Protein AF-A0A9D8FSJ6-F1 (afdb_monomer_lite)

Secondary structure (DSSP, 8-state):
--SHHHHHHHHHHHTS--PPP----HHHHHHHHHHHHHHHHHHHHHT--HHHHHHHHHHHHHHHHHHHHHHHHHHHHHHHHHHHHHHHHHHHHTTPPPPHHHHHHHHHHHHHHHHHHHHHHHHHHHHHHHHHHHS-HHHHHHHHH----SSPPPS---TT--TT-HHHHHHHHHHHTS-HHHHHHHHHHHHHHHHHHHHTTSPTT----HHHHHHHHHHHHHHHHHS-HHHHHHHHHHHHHHHHGGG----PPPPHHHHHHHHHSSHHHHHHHHHHHHH-

Foldseek 3Di:
DPVVVVVVVVVVVVVPPDDPPPPDPVVVVVVLVLLLLLLVVLCVQLVDDLVLLVLLLVLLVVLVVLVVVLVVVCVVLVVVLCVLVVVVVVCVVVVHDDDPVSVVVNVVSVVVNVVSVVVSVVSLLVSLVVSVVVGDPVSLVCLLVRDRDNDDDPPPDDPLADPPCPVVLVVLVVLLPDDPVRCVVCLLVSLVVLVVVLVVLADPPDDDPSVVSSVVLSVLSVVLNPDDPVRNVVCVRVSSCSNCVVRDDPDDRDPSSVSCSVRSNHPSSSVSSVVVSVVD

Radius of gyration: 29.91 Å; chains: 1; bounding box: 59×88×72 Å

Sequence (280 aa):
MRHLQFFLILIGFLLLQNPPAKSFPASDKVENIKKEIKLLNLINGLELSQEQMEYIIQQAEQAKRLRLDFDKQKQERSAENYKTYAHLREELMQGREVSDQLKRHVHQRNKLVHDLKDLYEDRINSLAVKIKNNLQGYQLYLLDQFKPCIIPPDNTVRIGQIKDSKGIEKQLDRIRSAPDHVFVKRKDNVSEKILEAIKKHLPKGYIIEEEQEKKRILTIYENARQLSDIDYSLKKADIVKELISKYTLPKLPIDITIKIERHFLTPEIIQLLKEKLETN

pLDDT: mean 80.81, std 16.99, range [31.81, 98.25]

Structure (mmCIF, N/CA/C/O backbone):
data_AF-A0A9D8FSJ6-F1
#
_entry.id   AF-A0A9D8FSJ6-F1
#
loop_
_atom_site.group_PDB
_atom_site.id
_atom_site.type_symbol
_atom_site.label_atom_id
_atom_site.label_alt_id
_atom_site.label_comp_id
_atom_site.label_asym_id
_atom_site.label_entity_id
_atom_site.label_seq_id
_atom_site.pdbx_PDB_ins_code
_atom_site.Cartn_x
_atom_site.Cartn_y
_atom_site.Cartn_z
_atom_site.occupancy
_atom_site.B_iso_or_equiv
_atom_site.auth_seq_id
_atom_site.auth_comp_id
_atom_site.auth_asym_id
_atom_site.auth_atom_id
_atom_site.pdbx_PDB_model_num
ATOM 1 N N . MET A 1 1 ? 14.119 57.786 37.498 1.00 52.72 1 MET A N 1
ATOM 2 C CA . MET A 1 1 ? 14.672 56.410 37.439 1.00 52.72 1 MET A CA 1
ATOM 3 C C . MET A 1 1 ? 13.733 55.363 38.069 1.00 52.72 1 MET A C 1
ATOM 5 O O . MET A 1 1 ? 14.167 54.566 38.883 1.00 52.72 1 MET A O 1
ATOM 9 N N . ARG A 1 2 ? 12.437 55.336 37.712 1.00 51.06 2 ARG A N 1
ATOM 10 C CA . ARG A 1 2 ? 11.486 54.285 38.157 1.00 51.06 2 ARG A CA 1
ATOM 11 C C . ARG A 1 2 ? 10.639 53.685 37.023 1.00 51.06 2 ARG A C 1
ATOM 13 O O . ARG A 1 2 ? 10.042 52.637 37.208 1.00 51.06 2 ARG A O 1
ATOM 20 N N . HIS A 1 3 ? 10.665 54.283 35.829 1.00 46.72 3 HIS A N 1
ATOM 21 C CA . HIS A 1 3 ? 9.943 53.780 34.652 1.00 46.72 3 HIS A CA 1
ATOM 22 C C . HIS A 1 3 ? 10.790 52.884 33.731 1.00 46.72 3 HIS A C 1
ATOM 24 O O . HIS A 1 3 ? 10.232 52.131 32.943 1.00 46.72 3 HIS A O 1
ATOM 30 N N . LEU A 1 4 ? 12.123 52.891 33.869 1.00 40.56 4 LEU A N 1
ATOM 31 C CA . LEU A 1 4 ? 13.012 52.066 33.036 1.00 40.56 4 LEU A CA 1
ATOM 32 C C . LEU A 1 4 ? 13.106 50.602 33.517 1.00 40.56 4 LEU A C 1
ATOM 34 O O . LEU A 1 4 ? 13.360 49.708 32.720 1.00 40.56 4 LEU A O 1
ATOM 38 N N . GLN A 1 5 ? 12.845 50.339 34.804 1.00 46.59 5 GLN A N 1
ATOM 39 C CA . GLN A 1 5 ? 12.847 48.978 35.364 1.00 46.59 5 GLN A CA 1
ATOM 40 C C . GLN A 1 5 ? 11.555 48.196 35.076 1.00 46.59 5 GLN A C 1
ATOM 42 O O . GLN A 1 5 ? 11.601 46.974 35.000 1.00 46.59 5 GLN A O 1
ATOM 47 N N . PHE A 1 6 ? 10.423 48.870 34.843 1.00 43.94 6 PHE A N 1
ATOM 48 C CA . PHE A 1 6 ? 9.168 48.190 34.494 1.00 43.94 6 PHE A CA 1
ATOM 49 C C . PHE A 1 6 ? 9.121 47.725 33.030 1.00 43.94 6 PHE A C 1
ATOM 51 O O . PHE A 1 6 ? 8.477 46.723 32.729 1.00 43.94 6 PHE A O 1
ATOM 58 N N . PHE A 1 7 ? 9.847 48.389 32.125 1.00 43.03 7 PHE A N 1
ATOM 59 C CA . PHE A 1 7 ? 9.865 48.021 30.704 1.00 43.03 7 PHE A CA 1
ATOM 60 C C . PHE A 1 7 ? 10.735 46.784 30.412 1.00 43.03 7 PHE A C 1
ATOM 62 O O . PHE A 1 7 ? 10.422 45.998 29.521 1.00 43.03 7 PHE A O 1
ATOM 69 N N . LEU A 1 8 ? 11.786 46.552 31.207 1.00 41.97 8 LEU A N 1
ATOM 70 C CA . LEU A 1 8 ? 12.667 45.384 31.062 1.00 41.97 8 LEU A CA 1
ATOM 71 C C . LEU A 1 8 ? 12.053 44.080 31.598 1.00 41.97 8 LEU A C 1
ATOM 73 O O . LEU A 1 8 ? 12.404 43.004 31.122 1.00 41.97 8 LEU A O 1
ATOM 77 N N . ILE A 1 9 ? 11.096 44.157 32.528 1.00 48.38 9 ILE A N 1
ATOM 78 C CA . ILE A 1 9 ? 10.400 42.970 33.056 1.00 48.38 9 ILE A CA 1
ATOM 79 C C . ILE A 1 9 ? 9.280 42.512 32.101 1.00 48.38 9 ILE A C 1
ATOM 81 O O . ILE A 1 9 ? 9.007 41.316 32.005 1.00 48.38 9 ILE A O 1
ATOM 85 N N . LEU A 1 10 ? 8.691 43.421 31.313 1.00 39.47 10 LEU A N 1
ATOM 86 C CA . LEU A 1 10 ? 7.635 43.068 30.354 1.00 39.47 10 LEU A CA 1
ATOM 87 C C . LEU A 1 10 ? 8.174 42.363 29.090 1.00 39.47 10 LEU A C 1
ATOM 89 O O . LEU A 1 10 ? 7.500 41.500 28.534 1.00 39.47 10 LEU A O 1
ATOM 93 N N . ILE A 1 11 ? 9.406 42.671 28.666 1.00 46.25 11 ILE A N 1
ATOM 94 C CA . ILE A 1 11 ? 10.056 42.013 27.513 1.00 46.25 11 ILE A CA 1
ATOM 95 C C . ILE A 1 11 ? 10.583 40.617 27.892 1.00 46.25 11 ILE A C 1
ATOM 97 O O . ILE A 1 11 ? 10.576 39.707 27.064 1.00 46.25 11 ILE A O 1
ATOM 101 N N . GLY A 1 12 ? 10.954 40.404 29.160 1.00 39.34 12 GLY A N 1
ATOM 102 C CA . GLY A 1 12 ? 11.364 39.089 29.666 1.00 39.34 12 GLY A CA 1
ATOM 103 C C . GLY A 1 12 ? 10.228 38.060 29.727 1.00 39.34 12 GLY A C 1
ATOM 104 O O . GLY A 1 12 ? 10.476 36.870 29.555 1.00 39.34 12 GLY A O 1
ATOM 105 N N . PHE A 1 13 ? 8.976 38.496 29.911 1.00 42.56 13 PHE A N 1
ATOM 106 C CA . PHE A 1 13 ? 7.827 37.586 30.012 1.00 42.56 13 PHE A CA 1
ATOM 107 C C . PHE A 1 13 ? 7.225 37.203 28.646 1.00 42.56 13 PHE A C 1
ATOM 109 O O . PHE A 1 13 ? 6.639 36.132 28.504 1.00 42.56 13 PHE A O 1
ATOM 116 N N . LEU A 1 14 ? 7.431 38.029 27.614 1.00 41.53 14 LEU A N 1
ATOM 117 C CA . LEU A 1 14 ? 6.973 37.763 26.241 1.00 41.53 14 LEU A CA 1
ATOM 118 C C . LEU A 1 14 ? 7.875 36.789 25.460 1.00 41.53 14 LEU A C 1
ATOM 120 O O . LEU A 1 14 ? 7.447 36.249 24.444 1.00 41.53 14 LEU A O 1
ATOM 124 N N . LEU A 1 15 ? 9.090 36.505 25.943 1.00 41.25 15 LEU A N 1
ATOM 125 C CA . LEU A 1 15 ? 10.010 35.538 25.322 1.00 41.25 15 LEU A CA 1
ATOM 126 C C . LEU A 1 15 ? 9.907 34.113 25.899 1.00 41.25 15 LEU A C 1
ATOM 128 O O . LEU A 1 15 ? 10.535 33.200 25.372 1.00 41.25 15 LEU A O 1
ATOM 132 N N . LEU A 1 16 ? 9.088 33.897 26.935 1.00 43.06 16 LEU A N 1
ATOM 133 C CA . LEU A 1 16 ? 8.895 32.590 27.586 1.00 43.06 16 LEU A CA 1
ATOM 134 C C . LEU A 1 16 ? 7.592 31.873 27.185 1.00 43.06 16 LEU A C 1
ATOM 136 O O . LEU A 1 16 ? 7.336 30.772 27.666 1.00 43.06 16 LEU A O 1
ATOM 140 N N . GLN A 1 17 ? 6.782 32.454 26.291 1.00 43.38 17 GLN A N 1
ATOM 141 C CA . GLN A 1 17 ? 5.522 31.850 25.826 1.00 43.38 17 GLN A CA 1
ATOM 142 C C . GLN A 1 17 ? 5.536 31.327 24.387 1.00 43.38 17 GLN A C 1
ATOM 144 O O . GLN A 1 17 ? 4.502 30.864 23.912 1.00 43.38 17 GLN A O 1
ATOM 149 N N . ASN A 1 18 ? 6.680 31.319 23.701 1.00 42.59 18 ASN A N 1
ATOM 150 C CA . ASN A 1 18 ? 6.792 30.547 22.467 1.00 42.59 18 ASN A CA 1
ATOM 151 C C . ASN A 1 18 ? 7.192 29.109 22.823 1.00 42.59 18 ASN A C 1
ATOM 153 O O . ASN A 1 18 ? 8.367 28.878 23.123 1.00 42.59 18 ASN A O 1
ATOM 157 N N . PRO A 1 19 ? 6.265 28.126 22.806 1.00 47.75 19 PRO A N 1
ATOM 158 C CA . PRO A 1 19 ? 6.686 26.734 22.785 1.00 47.75 19 PRO A CA 1
ATOM 159 C C . PRO A 1 19 ? 7.649 26.569 21.604 1.00 47.75 19 PRO A C 1
ATOM 161 O O . PRO A 1 19 ? 7.406 27.169 20.550 1.00 47.75 19 PRO A O 1
ATOM 164 N N . PRO A 1 20 ? 8.743 25.800 21.744 1.00 43.41 20 PRO A N 1
ATOM 165 C CA . PRO A 1 20 ? 9.611 25.535 20.612 1.00 43.41 20 PRO A CA 1
ATOM 166 C C . PRO A 1 20 ? 8.727 24.993 19.494 1.00 43.41 20 PRO A C 1
ATOM 168 O O . PRO A 1 20 ? 8.061 23.966 19.661 1.00 43.41 20 PRO A O 1
ATOM 171 N N . ALA A 1 21 ? 8.668 25.722 18.377 1.00 45.06 21 ALA A N 1
ATOM 172 C CA . ALA A 1 21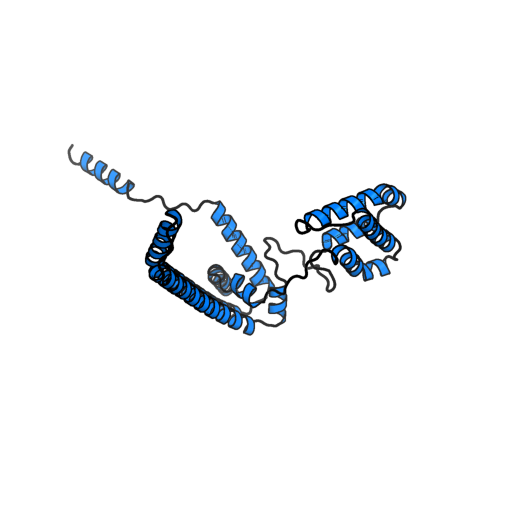 ? 8.081 25.207 17.157 1.00 45.06 21 ALA A CA 1
ATOM 173 C C . ALA A 1 21 ? 8.714 23.832 16.955 1.00 45.06 21 ALA A C 1
ATOM 175 O O . ALA A 1 21 ? 9.941 23.739 16.896 1.00 45.06 21 ALA A O 1
ATOM 176 N N . LYS A 1 22 ? 7.898 22.769 16.964 1.00 43.16 22 LYS A N 1
ATOM 177 C CA . LYS A 1 22 ? 8.358 21.401 16.720 1.00 43.16 22 LYS A CA 1
ATOM 178 C C . LYS A 1 22 ? 9.108 21.418 15.393 1.00 43.16 22 LYS A C 1
ATOM 180 O O . LYS A 1 22 ? 8.493 21.404 14.328 1.00 43.16 22 LYS A O 1
ATOM 185 N N . SER A 1 23 ? 10.430 21.513 15.450 1.00 45.25 23 SER A N 1
ATOM 186 C CA . SER A 1 23 ? 11.273 21.387 14.282 1.00 45.25 23 SER A CA 1
ATOM 187 C C . SER A 1 23 ? 11.214 19.917 13.903 1.00 45.25 23 SER A C 1
ATOM 189 O O . SER A 1 23 ? 11.798 19.056 14.555 1.00 45.25 23 SER A O 1
ATOM 191 N N . PHE A 1 24 ? 10.419 19.610 12.880 1.00 49.81 24 PHE A N 1
ATOM 192 C CA . PHE A 1 24 ? 10.456 18.296 12.255 1.00 49.81 24 PHE A CA 1
ATOM 193 C C . PHE A 1 24 ? 11.903 18.041 11.801 1.00 49.81 24 PHE A C 1
ATOM 195 O O . PHE A 1 24 ? 12.453 18.883 11.076 1.00 49.81 24 PHE A O 1
ATOM 202 N N . PRO A 1 25 ? 12.552 16.951 12.249 1.00 56.25 25 PRO A N 1
ATOM 203 C CA . PRO A 1 25 ? 13.939 16.683 11.906 1.00 56.25 25 PRO A CA 1
ATOM 204 C C . PRO A 1 25 ? 14.078 16.565 10.383 1.00 56.25 25 PRO A C 1
ATOM 206 O O . PRO A 1 25 ? 13.190 16.066 9.694 1.00 56.25 25 PRO A O 1
ATOM 209 N N . ALA A 1 26 ? 15.195 17.047 9.831 1.00 61.06 26 ALA A N 1
ATOM 210 C CA . ALA A 1 26 ? 15.430 17.099 8.383 1.00 61.06 26 ALA A CA 1
ATOM 211 C C . ALA A 1 26 ? 15.261 15.736 7.668 1.00 61.06 26 ALA A C 1
ATOM 213 O O . ALA A 1 26 ? 14.966 15.709 6.473 1.00 61.06 26 ALA A O 1
ATOM 214 N N . SER A 1 27 ? 15.380 14.618 8.396 1.00 67.06 27 SER A N 1
ATOM 215 C CA . SER A 1 27 ? 15.089 13.257 7.924 1.00 67.06 27 SER A CA 1
ATOM 216 C C . SER A 1 27 ? 13.663 13.086 7.397 1.00 67.06 27 SER A C 1
ATOM 218 O O . SER A 1 27 ? 13.462 12.431 6.375 1.00 67.06 27 SER A O 1
ATOM 220 N N . ASP A 1 28 ? 12.684 13.710 8.051 1.00 75.69 28 ASP A N 1
ATOM 221 C CA . ASP A 1 28 ? 11.265 13.517 7.745 1.00 75.69 28 ASP A CA 1
ATOM 222 C C . ASP A 1 28 ? 10.888 14.256 6.457 1.00 75.69 28 ASP A C 1
ATOM 224 O O . ASP A 1 28 ? 10.110 13.760 5.643 1.00 75.69 28 ASP A O 1
ATOM 228 N N . LYS A 1 29 ? 11.526 15.409 6.216 1.00 80.50 29 LYS A N 1
ATOM 229 C CA . LYS A 1 29 ? 11.374 16.177 4.972 1.00 80.50 29 LYS A CA 1
ATOM 230 C C . LYS A 1 29 ? 11.896 15.402 3.764 1.00 80.50 29 LYS A C 1
ATOM 232 O O . LYS A 1 29 ? 11.232 15.358 2.734 1.00 80.50 29 LYS A O 1
ATOM 237 N N . VAL A 1 30 ? 13.060 14.761 3.894 1.00 83.69 30 VAL A N 1
ATOM 238 C CA . VAL A 1 30 ? 13.645 13.956 2.810 1.00 83.69 30 VAL A CA 1
ATOM 239 C C . VAL A 1 30 ? 12.760 12.756 2.478 1.00 83.69 30 VAL A C 1
ATOM 241 O O . VAL A 1 30 ? 12.570 12.446 1.303 1.00 83.69 30 VAL A O 1
ATOM 244 N N . GLU A 1 31 ? 12.202 12.078 3.483 1.00 84.62 31 GLU A N 1
ATOM 245 C CA . GLU A 1 31 ? 11.322 10.933 3.235 1.00 84.62 31 GLU A CA 1
ATOM 246 C C . GLU A 1 31 ? 9.994 11.351 2.588 1.00 84.62 31 GLU A C 1
ATOM 248 O O . GLU A 1 31 ? 9.507 10.656 1.695 1.00 84.62 31 GLU A O 1
ATOM 253 N N . ASN A 1 32 ? 9.445 12.511 2.959 1.00 86.75 32 ASN A N 1
ATOM 254 C CA . ASN A 1 32 ? 8.251 13.062 2.315 1.00 86.75 32 ASN A CA 1
ATOM 255 C C . ASN A 1 32 ? 8.503 13.401 0.841 1.00 86.75 32 ASN A C 1
ATOM 257 O O . ASN A 1 32 ? 7.772 12.914 -0.017 1.00 86.75 32 ASN A O 1
ATOM 261 N N . ILE A 1 33 ? 9.605 14.090 0.529 1.00 88.38 33 ILE A N 1
ATOM 262 C CA . ILE A 1 33 ? 9.996 14.380 -0.861 1.00 88.38 33 ILE A CA 1
ATOM 263 C C . ILE A 1 33 ? 10.173 13.079 -1.659 1.00 88.38 33 ILE A C 1
ATOM 265 O O . ILE A 1 33 ? 9.711 12.959 -2.790 1.00 88.38 33 ILE A O 1
ATOM 269 N N . LYS A 1 34 ? 10.795 12.046 -1.076 1.00 86.19 34 LYS A N 1
ATOM 270 C CA . LYS A 1 34 ? 10.923 10.737 -1.742 1.00 86.19 34 LYS A CA 1
ATOM 271 C C . LYS A 1 34 ? 9.572 10.087 -2.030 1.00 86.19 34 LYS A C 1
ATOM 273 O O . LYS A 1 34 ? 9.451 9.392 -3.040 1.00 86.19 34 LYS A O 1
ATOM 278 N N . LYS A 1 35 ? 8.582 10.238 -1.146 1.00 86.69 35 LYS A N 1
ATOM 279 C CA . LYS A 1 35 ? 7.216 9.746 -1.382 1.00 86.69 35 LYS A CA 1
ATOM 280 C C . LYS A 1 35 ? 6.547 10.525 -2.509 1.00 86.69 35 LYS A C 1
ATOM 282 O O . LYS A 1 35 ? 6.007 9.892 -3.411 1.00 86.69 35 LYS A O 1
ATOM 287 N N . GLU A 1 36 ? 6.655 11.850 -2.498 1.00 91.00 36 GLU A N 1
ATOM 288 C CA . GLU A 1 36 ? 6.122 12.720 -3.551 1.00 91.00 36 GLU A CA 1
ATOM 289 C C . GLU A 1 36 ? 6.718 12.376 -4.915 1.00 91.00 36 GLU A C 1
ATOM 291 O O . GLU A 1 36 ? 5.971 12.134 -5.854 1.00 91.00 36 GLU A O 1
ATOM 296 N N . ILE A 1 37 ? 8.043 12.214 -5.015 1.00 87.69 37 ILE A N 1
ATOM 297 C CA . ILE A 1 37 ? 8.714 11.802 -6.259 1.00 87.69 37 ILE A CA 1
ATOM 298 C C . ILE A 1 37 ? 8.166 10.462 -6.767 1.00 87.69 37 ILE A C 1
ATOM 300 O O . ILE A 1 37 ? 7.886 10.315 -7.955 1.00 87.69 37 ILE A O 1
ATOM 304 N N . LYS A 1 38 ? 7.975 9.472 -5.883 1.00 87.00 38 LYS A N 1
ATOM 305 C CA . LYS A 1 38 ? 7.400 8.172 -6.275 1.00 87.00 38 LYS A CA 1
ATOM 306 C C . LYS A 1 38 ? 5.973 8.330 -6.809 1.00 87.00 38 LYS A C 1
ATOM 308 O O . LYS A 1 38 ? 5.634 7.677 -7.791 1.00 87.00 38 LYS A O 1
ATOM 313 N N . LEU A 1 39 ? 5.150 9.169 -6.179 1.00 90.81 39 LEU A N 1
ATOM 314 C CA . LEU A 1 39 ? 3.786 9.447 -6.637 1.00 90.81 39 LEU A CA 1
ATOM 315 C C . LEU A 1 39 ? 3.783 10.218 -7.960 1.00 90.81 39 LEU A C 1
ATOM 317 O O . LEU A 1 39 ? 3.045 9.848 -8.864 1.00 90.81 39 LEU A O 1
ATOM 321 N N . LEU A 1 40 ? 4.652 11.214 -8.127 1.00 89.88 40 LEU A N 1
ATOM 322 C CA . LEU A 1 40 ? 4.813 11.948 -9.383 1.00 89.88 40 LEU A CA 1
ATOM 323 C C . LEU A 1 40 ? 5.238 11.023 -10.525 1.00 89.88 40 LEU A C 1
ATOM 325 O O . LEU A 1 40 ? 4.671 11.101 -11.611 1.00 89.88 40 LEU A O 1
ATOM 329 N N . ASN A 1 41 ? 6.162 10.091 -10.276 1.00 86.88 41 ASN A N 1
ATOM 330 C CA . ASN A 1 41 ? 6.548 9.076 -11.259 1.00 86.88 41 ASN A CA 1
ATOM 331 C C . ASN A 1 41 ? 5.354 8.201 -11.679 1.00 86.88 41 ASN A C 1
ATOM 333 O O . ASN A 1 41 ? 5.222 7.876 -12.857 1.00 86.88 41 ASN A O 1
ATOM 337 N N . LEU A 1 42 ? 4.466 7.850 -10.741 1.00 89.38 42 LEU A N 1
ATOM 338 C CA . LEU A 1 42 ? 3.230 7.128 -11.053 1.00 89.38 42 LEU A CA 1
ATOM 339 C C . LEU A 1 42 ? 2.270 7.982 -11.889 1.00 89.38 42 LEU A C 1
ATOM 341 O O . LEU A 1 42 ? 1.809 7.531 -12.933 1.00 89.38 42 LEU A O 1
ATOM 345 N N . ILE A 1 43 ? 1.979 9.205 -11.440 1.00 89.94 43 ILE A N 1
ATOM 346 C CA . ILE A 1 43 ? 1.047 10.127 -12.103 1.00 89.94 43 ILE A CA 1
ATOM 347 C C . ILE A 1 43 ? 1.505 10.411 -13.538 1.00 89.94 43 ILE A C 1
ATOM 349 O O . ILE A 1 43 ? 0.708 10.330 -14.469 1.00 89.94 43 ILE A O 1
ATOM 353 N N . ASN A 1 44 ? 2.794 10.703 -13.723 1.00 85.38 44 ASN A N 1
ATOM 354 C CA . ASN A 1 44 ? 3.378 10.982 -15.033 1.00 85.38 44 ASN A CA 1
ATOM 355 C C . ASN A 1 44 ? 3.347 9.751 -15.942 1.00 85.38 44 ASN A C 1
ATOM 357 O O . ASN A 1 44 ? 3.056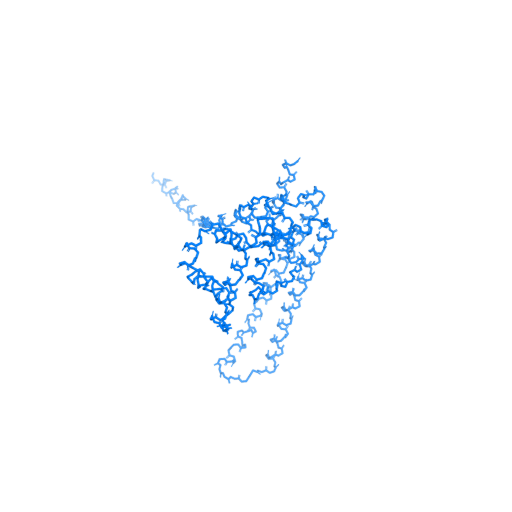 9.883 -17.123 1.00 85.38 44 ASN A O 1
ATOM 361 N N . GLY A 1 45 ? 3.615 8.561 -15.398 1.00 82.69 45 GLY A N 1
ATOM 362 C CA . GLY A 1 45 ? 3.612 7.323 -16.175 1.00 82.69 45 GLY A CA 1
ATOM 363 C C . GLY A 1 45 ? 2.222 6.835 -16.589 1.00 82.69 45 GLY A C 1
ATOM 364 O O . GLY A 1 45 ? 2.133 6.002 -17.482 1.00 82.69 45 GLY A O 1
ATOM 365 N N . LEU A 1 46 ? 1.150 7.309 -15.948 1.00 86.00 46 LEU A N 1
ATOM 366 C CA . LEU A 1 46 ? -0.223 6.893 -16.257 1.00 86.00 46 LEU A CA 1
ATOM 367 C C . LEU A 1 46 ? -0.952 7.802 -17.239 1.00 86.00 46 LEU A C 1
ATOM 369 O O . LEU A 1 46 ? -2.034 7.424 -17.690 1.00 86.00 46 LEU A O 1
ATOM 373 N N . GLU A 1 47 ? -0.381 8.969 -17.545 1.00 84.69 47 GLU A N 1
ATOM 374 C CA . GLU A 1 47 ? -0.952 9.923 -18.502 1.00 84.69 47 GLU A CA 1
ATOM 375 C C . GLU A 1 47 ? -2.437 10.199 -18.200 1.00 84.69 47 GLU A C 1
ATOM 377 O O . GLU A 1 47 ? -3.313 10.047 -19.048 1.00 84.69 47 GLU A O 1
ATOM 382 N N . LEU A 1 48 ? -2.736 10.523 -16.937 1.00 89.44 48 LEU A N 1
ATOM 383 C CA . LEU A 1 48 ? -4.103 10.784 -16.487 1.00 89.44 48 LEU A CA 1
ATOM 384 C C . LEU A 1 48 ? -4.672 12.022 -17.194 1.00 89.44 48 LEU A C 1
ATOM 386 O O . LEU A 1 48 ? -4.025 13.070 -17.234 1.00 89.44 48 LEU A O 1
ATOM 390 N N . SER A 1 49 ? -5.903 11.919 -17.695 1.00 90.12 49 SER A N 1
ATOM 391 C CA . SER A 1 49 ? -6.644 13.082 -18.201 1.00 90.12 49 SER A CA 1
ATOM 392 C C . SER A 1 49 ? -7.040 14.035 -17.067 1.00 90.12 49 SER A C 1
ATOM 394 O O . SER A 1 49 ? -7.081 13.642 -15.898 1.00 90.12 49 SER A O 1
ATOM 396 N N . GLN A 1 50 ? -7.377 15.283 -17.406 1.00 94.25 50 GLN A N 1
ATOM 397 C CA . GLN A 1 50 ? -7.876 16.264 -16.437 1.00 94.25 50 GLN A CA 1
ATOM 398 C C . GLN A 1 50 ? -9.080 15.735 -15.645 1.00 94.25 50 GLN A C 1
ATOM 400 O O . GLN A 1 50 ? -9.061 15.761 -14.417 1.00 94.25 50 GLN A O 1
ATOM 405 N N . GLU A 1 51 ? -10.073 15.170 -16.335 1.00 94.31 51 GLU A N 1
ATOM 406 C CA . GLU A 1 51 ? -11.267 14.597 -15.706 1.00 94.31 51 GLU A CA 1
ATOM 407 C C . GLU A 1 51 ? -10.907 13.468 -14.725 1.00 94.31 51 GLU A C 1
ATOM 409 O O . GLU A 1 51 ? -11.423 13.416 -13.607 1.00 94.31 51 GLU A O 1
ATOM 414 N N . GLN A 1 52 ? -9.966 12.591 -15.097 1.00 93.44 52 GLN A N 1
ATOM 415 C CA . GLN A 1 52 ? -9.489 11.526 -14.210 1.00 93.44 52 GLN A CA 1
ATOM 416 C C . GLN A 1 52 ? -8.767 12.085 -12.978 1.00 93.44 52 GLN A C 1
ATOM 418 O O . GLN A 1 52 ? -8.973 11.592 -11.868 1.00 93.44 52 GLN A O 1
ATOM 423 N N . MET A 1 53 ? -7.931 13.115 -13.142 1.00 97.12 53 MET A N 1
ATOM 424 C CA . MET A 1 53 ? -7.234 13.752 -12.021 1.00 97.12 53 MET A CA 1
ATOM 425 C C . MET A 1 53 ? -8.221 14.403 -11.046 1.00 97.12 53 MET A C 1
ATOM 427 O O . MET A 1 53 ? -8.131 14.168 -9.840 1.00 97.12 53 MET A O 1
ATOM 431 N N . GLU A 1 54 ? -9.199 15.154 -11.554 1.00 97.94 54 GLU A N 1
ATOM 432 C CA . GLU A 1 54 ? -10.267 15.757 -10.750 1.00 97.94 54 GLU A CA 1
ATOM 433 C C . GLU A 1 54 ? -11.090 14.691 -10.013 1.00 97.94 54 GLU A C 1
ATOM 435 O O . GLU A 1 54 ? -11.344 14.811 -8.809 1.00 97.94 54 GLU A O 1
ATOM 440 N N . TYR A 1 55 ? -11.444 13.600 -10.698 1.00 98.12 55 TYR A N 1
ATOM 441 C CA . TYR A 1 55 ? -12.170 12.486 -10.098 1.00 98.12 55 TYR A CA 1
ATOM 442 C C . TYR A 1 55 ? -11.379 11.813 -8.968 1.00 98.12 55 TYR A C 1
ATOM 444 O O . TYR A 1 55 ? -11.923 11.567 -7.885 1.00 98.12 55 TYR A O 1
ATOM 452 N N . ILE A 1 56 ? -10.083 11.554 -9.180 1.00 97.94 56 ILE A N 1
ATOM 453 C CA . ILE A 1 56 ? -9.196 10.974 -8.162 1.00 97.94 56 ILE A CA 1
ATOM 454 C C . ILE A 1 56 ? -9.072 11.912 -6.958 1.00 97.94 56 ILE A C 1
ATOM 456 O O . ILE A 1 56 ? -9.191 11.442 -5.826 1.00 97.94 56 ILE A O 1
ATOM 460 N N . ILE A 1 57 ? -8.917 13.226 -7.168 1.00 98.12 57 ILE A N 1
ATOM 461 C CA . ILE A 1 57 ? -8.898 14.221 -6.082 1.00 98.12 57 ILE A CA 1
ATOM 462 C C . ILE A 1 57 ? -10.173 14.116 -5.235 1.00 98.12 57 ILE A C 1
ATOM 464 O O . ILE A 1 57 ? -10.094 14.060 -4.005 1.00 98.12 57 ILE A O 1
ATOM 468 N N . GLN A 1 58 ? -11.348 14.041 -5.868 1.00 98.19 58 GLN A N 1
ATOM 469 C CA . GLN A 1 58 ? -12.620 13.920 -5.150 1.00 98.19 58 GLN A CA 1
ATOM 470 C C . GLN A 1 58 ? -12.699 12.643 -4.302 1.00 98.19 58 GLN A C 1
ATOM 472 O O . GLN A 1 58 ? -13.172 12.691 -3.162 1.00 98.19 58 GLN A O 1
ATOM 477 N N . GLN A 1 59 ? -12.242 11.500 -4.826 1.00 98.19 59 GLN A N 1
ATOM 478 C CA . GLN A 1 59 ? -12.234 10.247 -4.062 1.00 98.19 59 GLN A CA 1
ATOM 479 C C . GLN A 1 59 ? -11.184 10.272 -2.937 1.00 98.19 59 GLN A C 1
ATOM 481 O O . GLN A 1 59 ? -11.454 9.800 -1.832 1.00 98.19 59 GLN A O 1
ATOM 486 N N . ALA A 1 60 ? -10.014 10.868 -3.170 1.00 98.00 60 ALA A N 1
ATOM 487 C CA . ALA A 1 60 ? -8.961 11.013 -2.168 1.00 98.00 60 ALA A CA 1
ATOM 488 C C . ALA A 1 60 ? -9.393 11.919 -0.998 1.00 98.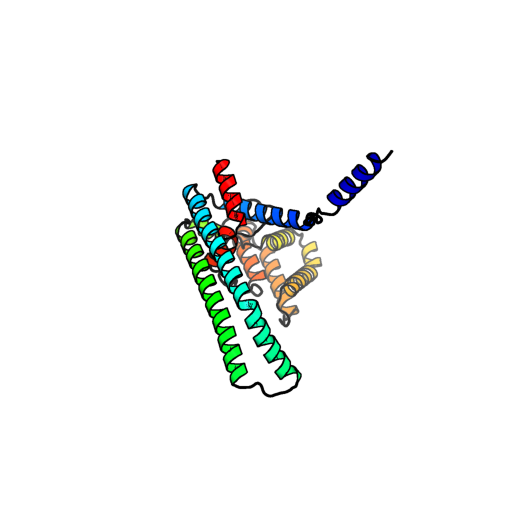00 60 ALA A C 1
ATOM 490 O O . ALA A 1 60 ? -9.143 11.588 0.164 1.00 98.00 60 ALA A O 1
ATOM 491 N N . GLU A 1 61 ? -10.113 13.013 -1.268 1.00 98.25 61 GLU A N 1
ATOM 492 C CA . GLU A 1 61 ? -10.709 13.870 -0.230 1.00 98.25 61 GLU A CA 1
ATOM 493 C C . GLU A 1 61 ? -11.780 13.123 0.583 1.00 98.25 61 GLU A C 1
ATOM 495 O O . GLU A 1 61 ? -11.838 13.250 1.810 1.00 98.25 61 GLU A O 1
ATOM 500 N N . GLN A 1 62 ? -12.600 12.282 -0.059 1.00 98.06 62 GLN A N 1
ATOM 501 C CA . GLN A 1 62 ? -13.531 11.402 0.659 1.00 98.06 62 GLN A CA 1
ATOM 502 C C . GLN A 1 62 ? -12.783 10.408 1.557 1.00 98.06 62 GLN A C 1
ATOM 504 O O . GLN A 1 62 ? -13.124 10.272 2.733 1.00 98.06 62 GLN A O 1
ATOM 509 N N . ALA A 1 63 ? -11.719 9.776 1.056 1.00 98.00 63 ALA A N 1
ATOM 510 C CA . ALA A 1 63 ? -10.889 8.868 1.845 1.00 98.00 63 ALA A CA 1
ATOM 511 C C . ALA A 1 63 ? -10.217 9.581 3.031 1.00 98.00 63 ALA A C 1
ATOM 513 O O . ALA A 1 63 ? -10.130 9.028 4.127 1.00 98.00 63 ALA A O 1
ATOM 514 N N . LYS A 1 64 ? -9.773 10.830 2.852 1.00 97.50 64 LYS A N 1
ATOM 515 C CA . LYS A 1 64 ? -9.243 11.670 3.934 1.00 97.50 64 LYS A CA 1
ATOM 516 C C . LYS A 1 64 ? -10.289 11.908 5.027 1.00 97.50 64 LYS A C 1
ATOM 518 O O . LYS A 1 64 ? -9.974 11.738 6.202 1.00 97.50 64 LYS A O 1
ATOM 523 N N . ARG A 1 65 ? -11.532 12.240 4.662 1.00 97.75 65 ARG A N 1
ATOM 524 C CA . ARG A 1 65 ? -12.636 12.409 5.628 1.00 97.75 65 ARG A CA 1
ATOM 525 C C . ARG A 1 65 ? -12.954 11.111 6.369 1.00 97.75 65 ARG A C 1
ATOM 527 O O . ARG A 1 65 ? -13.114 11.146 7.584 1.00 97.75 65 ARG A O 1
ATOM 534 N N . LEU A 1 66 ? -12.986 9.976 5.665 1.00 97.62 66 LEU A N 1
ATOM 535 C CA . LEU A 1 66 ? -13.206 8.660 6.276 1.00 97.62 66 LEU A CA 1
ATOM 536 C C . LEU A 1 66 ? -12.125 8.305 7.300 1.00 97.62 66 LEU A C 1
ATOM 538 O O . LEU A 1 66 ? -12.454 7.781 8.358 1.00 97.62 66 LEU A O 1
ATOM 542 N N . ARG A 1 67 ? -10.853 8.620 7.020 1.00 96.06 67 ARG A N 1
ATOM 543 C CA . ARG A 1 67 ? -9.756 8.424 7.983 1.00 96.06 67 ARG A CA 1
ATOM 544 C C . ARG A 1 67 ? -9.938 9.262 9.237 1.00 96.06 67 ARG A C 1
ATOM 546 O O . ARG A 1 67 ? -9.843 8.726 10.331 1.00 96.06 67 ARG A O 1
ATOM 553 N N . LEU A 1 68 ? -10.247 10.550 9.076 1.00 96.31 68 LEU A N 1
ATOM 554 C CA . LEU A 1 68 ? -10.474 11.449 10.209 1.00 96.31 68 LEU A CA 1
ATOM 555 C C . LEU A 1 68 ? -11.646 10.983 11.084 1.00 96.31 68 LEU A C 1
ATOM 557 O O . LEU A 1 68 ? -11.543 11.008 12.308 1.00 96.31 68 LEU A O 1
ATOM 561 N N . ASP A 1 69 ? -12.741 10.536 10.467 1.00 96.56 69 ASP A N 1
ATOM 562 C CA . ASP A 1 69 ? -13.896 9.997 11.189 1.00 96.56 69 ASP A CA 1
ATOM 563 C C . ASP A 1 69 ? -13.563 8.680 11.908 1.00 96.56 69 ASP A C 1
ATOM 565 O O . ASP A 1 69 ? -13.861 8.524 13.092 1.00 96.56 69 ASP A O 1
ATOM 569 N N . PHE A 1 70 ? -12.871 7.758 11.234 1.00 95.94 70 PHE A N 1
ATOM 570 C CA . PHE A 1 70 ? -12.412 6.505 11.834 1.00 95.94 70 PHE A CA 1
ATOM 571 C C . PHE A 1 70 ? -11.473 6.744 13.025 1.00 95.94 70 PHE A C 1
ATOM 573 O O . PHE A 1 70 ? -11.664 6.148 14.087 1.00 95.94 70 PHE A O 1
ATOM 580 N N . ASP A 1 71 ? -10.500 7.647 12.886 1.00 94.88 71 ASP A N 1
ATOM 581 C CA . ASP A 1 71 ? -9.566 8.001 13.957 1.00 94.88 71 ASP A CA 1
ATOM 582 C C . ASP A 1 71 ? -10.293 8.631 15.149 1.00 94.88 71 ASP A C 1
ATOM 584 O O . ASP A 1 71 ? -10.019 8.270 16.298 1.00 94.88 71 ASP A O 1
ATOM 588 N N . LYS A 1 72 ? -11.277 9.502 14.890 1.00 95.44 72 LYS A N 1
ATOM 589 C CA . LYS A 1 72 ? -12.134 10.085 15.928 1.00 95.44 72 LYS A CA 1
ATOM 590 C C . LYS A 1 72 ? -12.920 9.005 16.676 1.00 95.44 72 LYS A C 1
ATOM 592 O O . LYS A 1 72 ? -12.828 8.927 17.900 1.00 95.44 72 LYS A O 1
ATOM 597 N N . GLN A 1 73 ? -13.629 8.129 15.962 1.00 94.19 73 GLN A N 1
ATOM 598 C CA . GLN A 1 73 ? -14.405 7.042 16.574 1.00 94.19 73 GLN A CA 1
ATOM 599 C C . GLN A 1 73 ? -13.513 6.071 17.363 1.00 94.19 73 GLN A C 1
ATOM 601 O O . GLN A 1 73 ? -13.879 5.598 18.444 1.00 94.19 73 GLN A O 1
ATOM 606 N N . LYS A 1 74 ? -12.310 5.787 16.856 1.00 92.94 74 LYS A N 1
ATOM 607 C CA . LYS A 1 74 ? -11.306 4.976 17.550 1.00 92.94 74 LYS A CA 1
ATOM 608 C C . LYS A 1 74 ? -10.828 5.655 18.834 1.00 92.94 74 LYS A C 1
ATOM 610 O O . LYS A 1 74 ? -10.698 4.982 19.858 1.00 92.94 74 LYS A O 1
ATOM 615 N N . GLN A 1 75 ? -10.590 6.966 18.802 1.00 92.38 75 GLN A N 1
ATOM 616 C CA . GLN A 1 75 ? -10.178 7.743 19.969 1.00 92.38 75 GLN A CA 1
ATOM 617 C C . GLN A 1 75 ? -11.278 7.797 21.036 1.00 92.38 75 GLN A C 1
ATOM 619 O O . GLN A 1 75 ? -10.990 7.527 22.201 1.00 92.38 75 GLN A O 1
ATOM 624 N N . GLU A 1 76 ? -12.529 8.058 20.657 1.00 91.56 76 GLU A N 1
ATOM 625 C CA . GLU A 1 76 ? -13.684 8.071 21.571 1.00 91.56 76 GLU A CA 1
ATOM 626 C C . GLU A 1 76 ? -13.847 6.737 22.314 1.00 91.56 76 GLU A C 1
ATOM 628 O O . GLU A 1 76 ? -14.136 6.703 23.509 1.00 91.56 76 GLU A O 1
ATOM 633 N N . ARG A 1 77 ? -13.578 5.618 21.631 1.00 90.00 77 ARG A N 1
ATOM 634 C CA . ARG A 1 77 ? -13.684 4.265 22.201 1.00 90.00 77 ARG A CA 1
ATOM 635 C C . ARG A 1 77 ? -12.429 3.814 22.956 1.00 90.00 77 ARG A C 1
ATOM 637 O O . ARG A 1 77 ? -12.467 2.784 23.635 1.00 90.00 77 ARG A O 1
ATOM 644 N N . SER A 1 78 ? -11.322 4.552 22.848 1.00 90.00 78 SER A N 1
ATOM 645 C CA . SER A 1 78 ? -10.002 4.122 23.327 1.00 90.00 78 SER A CA 1
ATOM 646 C C . SER A 1 78 ? -9.934 3.963 24.846 1.00 90.00 78 SER A C 1
ATOM 648 O O . SER A 1 78 ? -9.404 2.962 25.327 1.00 90.00 78 SER A O 1
ATOM 650 N N . ALA A 1 79 ? -10.518 4.896 25.601 1.00 89.31 79 ALA A N 1
ATOM 651 C CA . ALA A 1 79 ? -10.458 4.901 27.060 1.00 89.31 79 ALA A CA 1
ATOM 652 C C . ALA A 1 79 ? -11.179 3.690 27.670 1.00 89.31 79 ALA A C 1
ATOM 654 O O . ALA A 1 79 ? -10.660 3.033 28.570 1.00 89.31 79 ALA A O 1
ATOM 655 N N . GLU A 1 80 ? -12.364 3.362 27.161 1.00 88.19 80 GLU A N 1
ATOM 656 C CA . GLU A 1 80 ? -13.151 2.225 27.640 1.00 88.19 80 GLU A CA 1
ATOM 657 C C . GLU A 1 80 ? -12.546 0.882 27.205 1.00 88.19 80 GLU A C 1
ATOM 659 O O . GLU A 1 80 ? -12.483 -0.060 27.999 1.00 88.19 80 GLU A O 1
ATOM 664 N N . ASN A 1 81 ? -12.011 0.812 25.980 1.00 90.81 81 ASN A N 1
ATOM 665 C CA . ASN A 1 81 ? -11.251 -0.352 25.523 1.00 90.81 81 ASN A CA 1
ATOM 666 C C . ASN A 1 81 ? -10.034 -0.588 26.422 1.00 90.81 81 ASN A C 1
ATOM 668 O O . ASN A 1 81 ? -9.832 -1.702 26.898 1.00 90.81 81 ASN A O 1
ATOM 672 N N . TYR A 1 82 ? -9.258 0.464 26.700 1.00 92.94 82 TYR A N 1
ATOM 673 C CA . TYR A 1 82 ? -8.096 0.383 27.577 1.00 92.94 82 TYR A CA 1
ATOM 674 C C . TYR A 1 82 ? -8.479 -0.129 28.965 1.00 92.94 82 TYR A C 1
ATOM 676 O O . TYR A 1 82 ? -7.862 -1.076 29.441 1.00 92.94 82 TYR A O 1
ATOM 684 N N . LYS A 1 83 ? -9.528 0.429 29.586 1.00 94.12 83 LYS A N 1
ATOM 685 C CA . LYS A 1 83 ? -10.018 -0.036 30.896 1.00 94.12 83 LYS A CA 1
ATOM 686 C C . LYS A 1 83 ? -10.369 -1.526 30.881 1.00 94.12 83 LYS A C 1
ATOM 688 O O . LYS A 1 83 ? -9.948 -2.258 31.769 1.00 94.12 83 LYS A O 1
ATOM 693 N N . THR A 1 84 ? -11.085 -1.978 29.852 1.00 93.50 84 THR A N 1
ATOM 694 C CA . THR A 1 84 ? -11.489 -3.384 29.699 1.00 93.50 84 THR A CA 1
ATOM 695 C C . THR A 1 84 ? -10.282 -4.319 29.586 1.00 93.50 84 THR A C 1
ATOM 697 O O . THR A 1 84 ? -10.201 -5.319 30.298 1.00 93.50 84 THR A O 1
ATOM 700 N N . TYR A 1 85 ? -9.313 -3.983 28.729 1.00 94.50 85 TYR A N 1
ATOM 701 C CA . TYR A 1 85 ? -8.103 -4.791 28.550 1.00 94.50 85 TYR A CA 1
ATOM 702 C C . TYR A 1 85 ? -7.156 -4.718 29.753 1.00 94.50 85 TYR A C 1
ATOM 704 O O . TYR A 1 85 ? -6.510 -5.713 30.075 1.00 94.50 85 TYR A O 1
ATOM 712 N N . ALA A 1 86 ? -7.087 -3.576 30.439 1.00 96.06 86 ALA A N 1
ATOM 713 C CA . ALA A 1 86 ? -6.312 -3.425 31.665 1.00 96.06 86 ALA A CA 1
ATOM 714 C C . ALA A 1 86 ? -6.866 -4.320 32.783 1.00 96.06 86 ALA A C 1
ATOM 716 O O . ALA A 1 86 ? -6.088 -5.014 33.434 1.00 96.06 86 ALA A O 1
ATOM 717 N N . HIS A 1 87 ? -8.193 -4.373 32.942 1.00 94.31 87 HIS A N 1
ATOM 718 C CA . HIS A 1 87 ? -8.840 -5.255 33.912 1.00 94.31 87 HIS A CA 1
ATOM 719 C C . HIS A 1 87 ? -8.606 -6.737 33.583 1.00 94.31 87 HIS A C 1
ATOM 721 O O . HIS A 1 87 ? -8.197 -7.503 34.453 1.00 94.31 87 HIS A O 1
ATOM 727 N N . LEU A 1 88 ? -8.758 -7.130 32.310 1.00 95.31 88 LEU A N 1
ATOM 728 C CA . LEU A 1 88 ? -8.441 -8.493 31.868 1.00 95.31 88 LEU A CA 1
ATOM 729 C C . LEU A 1 88 ? -6.980 -8.857 32.168 1.00 95.31 88 LEU A C 1
ATOM 731 O O . LEU A 1 88 ? -6.698 -9.940 32.675 1.00 95.31 88 LEU A O 1
ATOM 735 N N . ARG A 1 89 ? -6.044 -7.947 31.879 1.00 96.00 89 ARG A N 1
ATOM 736 C CA . ARG A 1 89 ? -4.622 -8.150 32.172 1.00 96.00 89 ARG A CA 1
ATOM 737 C C . ARG A 1 89 ? -4.382 -8.359 33.667 1.00 96.00 89 ARG A C 1
ATOM 739 O O . ARG A 1 89 ? -3.570 -9.205 34.021 1.00 96.00 89 ARG A O 1
ATOM 746 N N . GLU A 1 90 ? -5.048 -7.597 34.528 1.00 95.88 90 GLU A N 1
ATOM 747 C CA . GLU A 1 90 ? -4.909 -7.726 35.979 1.00 95.88 90 GLU A CA 1
ATOM 748 C C . GLU A 1 90 ? -5.398 -9.088 36.492 1.00 95.88 90 GLU A C 1
ATOM 750 O O . GLU A 1 90 ? -4.674 -9.737 37.246 1.00 95.88 90 GLU A O 1
ATOM 755 N N . GLU A 1 91 ? -6.572 -9.562 36.055 1.00 94.12 91 GLU A N 1
ATOM 756 C CA . GLU A 1 91 ? -7.064 -10.899 36.426 1.00 94.12 91 GLU A CA 1
ATOM 757 C C . GLU A 1 91 ? -6.089 -12.004 35.994 1.00 94.12 91 GLU A C 1
ATOM 759 O O . GLU A 1 91 ? -5.743 -12.867 36.805 1.00 94.12 91 GLU A O 1
ATOM 764 N N . LEU A 1 92 ? -5.571 -11.920 34.763 1.00 94.50 92 LEU A N 1
ATOM 765 C CA . LEU A 1 92 ? -4.597 -12.876 34.231 1.00 94.50 92 LEU A CA 1
ATOM 766 C C . LEU A 1 92 ? -3.261 -12.842 34.987 1.00 94.50 92 LEU A C 1
ATOM 768 O O . LEU A 1 92 ? -2.687 -13.893 35.262 1.00 94.50 92 LEU A O 1
ATOM 772 N N . MET A 1 93 ? -2.763 -11.658 35.355 1.00 94.38 93 MET A N 1
ATOM 773 C CA . MET A 1 93 ? -1.522 -11.528 36.131 1.00 94.38 93 MET A CA 1
ATOM 774 C C . MET A 1 93 ? -1.630 -12.128 37.534 1.00 94.38 93 MET A C 1
ATOM 776 O O . MET A 1 93 ? -0.630 -12.591 38.074 1.00 94.38 93 MET A O 1
ATOM 780 N N . GLN A 1 94 ? -2.825 -12.115 38.122 1.00 94.00 94 GLN A N 1
ATOM 781 C CA . GLN A 1 94 ? -3.083 -12.699 39.437 1.00 94.00 94 GLN A CA 1
ATOM 782 C C . GLN A 1 94 ? -3.382 -14.206 39.368 1.00 94.00 94 GLN A C 1
ATOM 784 O O . GLN A 1 94 ? -3.679 -14.811 40.395 1.00 94.00 94 GLN A O 1
ATOM 789 N N . GLY A 1 95 ? -3.325 -14.817 38.176 1.00 90.50 95 GLY A N 1
ATOM 790 C CA . GLY A 1 95 ? -3.638 -16.233 37.969 1.00 90.50 95 GLY A CA 1
ATOM 791 C C . GLY A 1 95 ? -5.100 -16.583 38.256 1.00 90.50 95 GLY A C 1
ATOM 792 O O . GLY A 1 95 ? -5.412 -17.749 38.489 1.00 90.50 95 GLY A O 1
ATOM 793 N N . ARG A 1 96 ? -5.992 -15.583 38.280 1.00 88.75 96 ARG A N 1
ATOM 794 C CA . ARG A 1 96 ? -7.418 -15.787 38.540 1.00 88.75 96 ARG A CA 1
ATOM 795 C C . ARG A 1 96 ? -8.113 -16.276 37.278 1.00 88.75 96 ARG A C 1
ATOM 797 O O . ARG A 1 96 ? -7.753 -15.893 36.164 1.00 88.75 96 ARG A O 1
ATOM 804 N N . GLU A 1 97 ? -9.143 -17.092 37.461 1.00 90.19 97 GLU A N 1
ATOM 805 C CA . GLU A 1 97 ? -10.047 -17.411 36.365 1.00 90.19 97 GLU A CA 1
ATOM 806 C C . GLU A 1 97 ? -10.824 -16.152 35.965 1.00 90.19 97 GLU A C 1
ATOM 808 O O . GLU A 1 97 ? -11.391 -15.459 36.812 1.00 90.19 97 GLU A O 1
ATOM 813 N N . VAL A 1 98 ? -10.828 -15.848 34.667 1.00 91.94 98 VAL A N 1
ATOM 814 C CA . VAL A 1 98 ? -11.497 -14.657 34.141 1.00 91.94 98 VAL A CA 1
ATOM 815 C C . VAL A 1 98 ? -13.006 -14.829 34.252 1.00 91.94 98 VAL A C 1
ATOM 817 O O . VAL A 1 98 ? -13.559 -15.807 33.738 1.00 91.94 98 VAL A O 1
ATOM 820 N N . SER A 1 99 ? -13.687 -13.860 34.862 1.00 93.25 99 SER A N 1
ATOM 821 C CA . SER A 1 99 ? -15.142 -13.934 35.033 1.00 93.25 99 SER A CA 1
ATOM 822 C C . SER A 1 99 ? -15.886 -13.955 33.689 1.00 93.25 99 SER A C 1
ATOM 824 O O . SER A 1 99 ? -15.509 -13.280 32.726 1.00 93.25 99 SER A O 1
ATOM 826 N N . ASP A 1 100 ? -17.009 -14.675 33.610 1.00 94.00 100 ASP A N 1
ATOM 827 C CA . ASP A 1 100 ? -17.819 -14.728 32.380 1.00 94.00 100 ASP A CA 1
ATOM 828 C C . ASP A 1 100 ? -18.425 -13.371 32.000 1.00 94.00 100 ASP A C 1
ATOM 830 O O . ASP A 1 100 ? -18.746 -13.117 30.835 1.00 94.00 100 ASP A O 1
ATOM 834 N N . GLN A 1 101 ? -18.588 -12.469 32.969 1.00 94.00 101 GLN A N 1
ATOM 835 C CA . GLN A 1 101 ? -18.951 -11.082 32.701 1.00 94.00 101 GLN A CA 1
ATOM 836 C C . GLN A 1 101 ? -17.814 -10.350 31.978 1.00 94.00 101 GLN A C 1
ATOM 838 O O . GLN A 1 101 ? -18.069 -9.703 30.960 1.00 94.00 101 GLN A O 1
ATOM 843 N N . LEU A 1 102 ? -16.567 -10.490 32.446 1.00 93.12 102 LEU A N 1
ATOM 844 C CA . LEU A 1 102 ? -15.417 -9.850 31.811 1.00 93.12 102 LEU A CA 1
ATOM 845 C C . LEU A 1 102 ? -15.132 -10.435 30.423 1.00 93.12 102 LEU A C 1
ATOM 847 O O . LEU A 1 102 ? -14.920 -9.666 29.486 1.00 93.12 102 LEU A O 1
ATOM 851 N N . LYS A 1 103 ? -15.227 -11.762 30.243 1.00 94.56 103 LYS A N 1
ATOM 852 C CA . LYS A 1 103 ? -15.115 -12.411 28.920 1.00 94.56 103 LYS A CA 1
ATOM 853 C C . LYS A 1 103 ? -16.112 -11.822 27.918 1.00 94.56 103 LYS A C 1
ATOM 855 O O . LYS A 1 103 ? -15.723 -11.408 26.825 1.00 94.56 103 LYS A O 1
ATOM 860 N N . ARG A 1 104 ? -17.394 -11.735 28.303 1.00 95.19 104 ARG A N 1
ATOM 861 C CA . ARG A 1 104 ? -18.453 -11.151 27.462 1.00 95.19 104 ARG A CA 1
ATOM 862 C C . ARG A 1 104 ? -18.174 -9.689 27.134 1.00 95.19 104 ARG A C 1
ATOM 864 O O . ARG A 1 104 ? -18.307 -9.302 25.976 1.00 95.19 104 ARG A O 1
ATOM 871 N N . HIS A 1 105 ? -17.744 -8.903 28.119 1.00 93.56 105 HIS A N 1
ATOM 872 C CA . HIS A 1 105 ? -17.428 -7.494 27.911 1.00 93.56 105 HIS A CA 1
ATOM 873 C C . HIS A 1 105 ? -16.250 -7.316 26.937 1.00 93.56 105 HIS A C 1
ATOM 875 O O . HIS A 1 105 ? -16.365 -6.570 25.968 1.00 93.56 105 HIS A O 1
ATOM 881 N N . VAL A 1 106 ? -15.160 -8.075 27.103 1.00 94.56 106 VAL A N 1
ATOM 882 C CA . VAL A 1 106 ? -14.008 -8.074 26.180 1.00 94.56 106 VAL A CA 1
ATOM 883 C C . VAL A 1 106 ? -14.433 -8.461 24.763 1.00 94.56 106 VAL A C 1
ATOM 885 O O . VAL A 1 106 ? -14.069 -7.773 23.813 1.00 94.56 106 VAL A O 1
ATOM 888 N N . HIS A 1 107 ? -15.227 -9.523 24.598 1.00 94.69 107 HIS A N 1
ATOM 889 C CA . HIS A 1 107 ? -15.727 -9.933 23.282 1.00 94.69 107 HIS A CA 1
ATOM 890 C C . HIS A 1 107 ? -16.594 -8.861 22.621 1.00 94.69 107 HIS A C 1
ATOM 892 O O . HIS A 1 107 ? -16.412 -8.581 21.438 1.00 94.69 107 HIS A O 1
ATOM 898 N N . GLN A 1 108 ? -17.490 -8.219 23.374 1.00 94.44 108 GLN A N 1
ATOM 899 C CA . GLN A 1 108 ? -18.290 -7.104 22.866 1.00 94.44 108 GLN A CA 1
ATOM 900 C C . GLN A 1 108 ? -17.403 -5.938 22.420 1.00 94.44 108 GLN A C 1
ATOM 902 O O . GLN A 1 108 ? -17.581 -5.422 21.318 1.00 94.44 108 GLN A O 1
ATOM 907 N N . ARG A 1 109 ? -16.407 -5.550 23.230 1.00 92.31 109 ARG A N 1
ATOM 908 C CA . ARG A 1 109 ? -15.463 -4.483 22.865 1.00 92.31 109 ARG A CA 1
ATOM 909 C C . ARG A 1 109 ? -14.640 -4.842 21.633 1.00 92.31 109 ARG A C 1
ATOM 911 O O . ARG A 1 109 ? -14.484 -4.000 20.753 1.00 92.31 109 ARG A O 1
ATOM 918 N N . ASN A 1 110 ? -14.152 -6.077 21.544 1.00 92.50 110 ASN A N 1
ATOM 919 C CA . ASN A 1 110 ? -13.386 -6.535 20.391 1.00 92.50 110 ASN A CA 1
ATOM 920 C C . ASN A 1 110 ? -14.239 -6.526 19.117 1.00 92.50 110 ASN A C 1
ATOM 922 O O . ASN A 1 110 ? -13.804 -5.998 18.097 1.00 92.50 110 ASN A O 1
ATOM 926 N N . LYS A 1 111 ? -15.483 -7.015 19.199 1.00 93.75 111 LYS A N 1
ATOM 927 C CA . LYS A 1 111 ? -16.437 -6.967 18.088 1.00 93.75 111 LYS A CA 1
ATOM 928 C C . LYS A 1 111 ? -16.687 -5.532 17.623 1.00 93.75 111 LYS A C 1
ATOM 930 O O . LYS A 1 111 ? -16.548 -5.253 16.446 1.00 93.75 111 LYS A O 1
ATOM 935 N N . LEU A 1 112 ? -16.944 -4.599 18.540 1.00 91.81 112 LEU A N 1
ATOM 936 C CA . LEU A 1 112 ? -17.161 -3.189 18.192 1.00 91.81 112 LEU A CA 1
ATOM 937 C C . LEU A 1 112 ? -15.959 -2.527 17.501 1.00 91.81 112 LEU A C 1
ATOM 939 O O . LEU A 1 112 ? -16.147 -1.589 16.729 1.00 91.81 112 LEU A O 1
ATOM 943 N N . VAL A 1 113 ? -14.733 -2.952 17.820 1.00 91.00 113 VAL A N 1
ATOM 944 C CA . VAL A 1 113 ? -13.512 -2.465 17.158 1.00 91.00 113 VAL A CA 1
ATOM 945 C C . VAL A 1 113 ? -13.357 -3.093 15.776 1.00 91.00 113 VAL A C 1
ATOM 947 O O . VAL A 1 113 ? -13.010 -2.379 14.838 1.00 91.00 113 VAL A O 1
ATOM 950 N N . HIS A 1 114 ? -13.633 -4.392 15.651 1.00 93.38 114 HIS A N 1
ATOM 951 C CA . HIS A 1 114 ? -13.642 -5.089 14.368 1.00 93.38 114 HIS A CA 1
ATOM 952 C C . HIS A 1 114 ? -14.700 -4.516 13.424 1.00 93.38 114 HIS A C 1
ATOM 954 O O . HIS A 1 114 ? -14.331 -4.036 12.363 1.00 93.38 114 HIS A O 1
ATOM 960 N N . ASP A 1 115 ? -15.960 -4.417 13.854 1.00 94.69 115 ASP A N 1
ATOM 961 C CA . ASP A 1 115 ? -17.060 -3.874 13.047 1.00 94.69 115 ASP A CA 1
ATOM 962 C C . ASP A 1 115 ? -16.751 -2.443 12.551 1.00 94.69 115 ASP A C 1
ATOM 964 O O . ASP A 1 115 ? -17.051 -2.083 11.413 1.00 94.69 115 ASP A O 1
ATOM 968 N N . LEU A 1 116 ? -16.116 -1.613 13.394 1.00 94.25 116 LEU A N 1
ATOM 969 C CA . LEU A 1 116 ? -15.693 -0.261 13.013 1.00 94.25 116 LEU A CA 1
ATOM 970 C C . LEU A 1 116 ? -14.590 -0.281 11.945 1.00 94.25 116 LEU A C 1
ATOM 972 O O . LEU A 1 116 ? -14.595 0.548 11.034 1.00 94.25 116 LEU A O 1
ATOM 976 N N . LYS A 1 117 ? -13.628 -1.198 12.078 1.00 94.62 117 LYS A N 1
ATOM 977 C CA . LYS A 1 117 ? -12.537 -1.367 11.120 1.00 94.62 117 LYS A CA 1
ATOM 978 C C . LYS A 1 117 ? -13.063 -1.887 9.783 1.00 94.62 117 LYS A C 1
ATOM 980 O O . LYS A 1 117 ? -12.728 -1.298 8.761 1.00 94.62 117 LYS A O 1
ATOM 985 N N . ASP A 1 118 ? -13.909 -2.909 9.806 1.00 95.06 118 ASP A N 1
ATOM 986 C CA . ASP A 1 118 ? -14.480 -3.531 8.611 1.00 95.06 118 ASP A CA 1
ATOM 987 C C . ASP A 1 118 ? -15.304 -2.505 7.821 1.00 95.06 118 ASP A C 1
ATOM 989 O O . ASP A 1 118 ? -15.082 -2.309 6.630 1.00 95.06 118 ASP A O 1
ATOM 993 N N . LEU A 1 119 ? -16.150 -1.721 8.503 1.00 95.00 119 LEU A N 1
ATOM 994 C CA . LEU A 1 119 ? -16.910 -0.639 7.868 1.00 95.00 119 LEU A CA 1
ATOM 995 C C . LEU A 1 119 ? -16.007 0.420 7.213 1.00 95.00 119 LEU A C 1
ATOM 997 O O . LEU A 1 119 ? -16.344 0.971 6.162 1.00 95.00 119 LEU A O 1
ATOM 1001 N N . TYR A 1 120 ? -14.885 0.758 7.850 1.00 96.00 120 TYR A N 1
ATOM 1002 C CA . TYR A 1 120 ? -13.915 1.695 7.289 1.00 96.00 120 TYR A CA 1
ATOM 1003 C C . TYR A 1 120 ? -13.212 1.104 6.058 1.00 96.00 120 TYR A C 1
ATOM 1005 O O . TYR A 1 120 ? -13.136 1.780 5.029 1.00 96.00 120 TYR A O 1
ATOM 1013 N N . GLU A 1 121 ? -12.743 -0.144 6.135 1.00 94.38 121 GLU A N 1
ATOM 1014 C CA . GLU A 1 121 ? -12.072 -0.839 5.030 1.00 94.38 121 GLU A CA 1
ATOM 1015 C C . GLU A 1 121 ? -13.013 -1.017 3.828 1.00 94.38 121 GLU A C 1
ATOM 1017 O O . GLU A 1 121 ? -12.628 -0.678 2.709 1.00 94.38 121 GLU A O 1
ATOM 1022 N N . ASP A 1 122 ? -14.277 -1.388 4.048 1.00 95.31 122 ASP A N 1
ATOM 1023 C CA . ASP A 1 122 ? -15.296 -1.494 2.996 1.00 95.31 122 ASP A CA 1
ATOM 1024 C C . ASP A 1 122 ? -15.517 -0.166 2.262 1.00 95.31 122 ASP A C 1
ATOM 1026 O O . ASP A 1 122 ? -15.615 -0.114 1.030 1.00 95.31 122 ASP A O 1
ATOM 1030 N N . ARG A 1 123 ? -15.574 0.944 3.007 1.00 97.12 123 ARG A N 1
ATOM 1031 C CA . ARG A 1 123 ? -15.754 2.279 2.420 1.00 97.12 123 ARG A CA 1
ATOM 1032 C C . ARG A 1 123 ? -14.525 2.726 1.634 1.00 97.12 123 ARG A C 1
ATOM 1034 O O . ARG A 1 123 ? -14.686 3.304 0.560 1.00 97.12 123 ARG A O 1
ATOM 1041 N N . ILE A 1 124 ? -13.317 2.455 2.130 1.00 97.12 124 ILE A N 1
ATOM 1042 C CA . ILE A 1 124 ? -12.071 2.744 1.407 1.00 97.12 124 ILE A CA 1
ATOM 1043 C C . ILE A 1 124 ? -11.986 1.913 0.124 1.00 97.12 124 ILE A C 1
ATOM 1045 O O . ILE A 1 124 ? -11.748 2.478 -0.946 1.00 97.12 124 ILE A O 1
ATOM 1049 N N . ASN A 1 125 ? -12.277 0.615 0.199 1.00 94.94 125 ASN A N 1
ATOM 1050 C CA . ASN A 1 125 ? -12.297 -0.266 -0.963 1.00 94.94 125 ASN A CA 1
ATOM 1051 C C . ASN A 1 125 ? -13.352 0.182 -1.992 1.00 94.94 125 ASN A C 1
ATOM 1053 O O . ASN A 1 125 ? -13.083 0.205 -3.191 1.00 94.94 125 ASN A O 1
ATOM 1057 N N . SER A 1 126 ? -14.528 0.647 -1.551 1.00 96.25 126 SER A N 1
ATOM 1058 C CA . SER A 1 126 ? -15.538 1.226 -2.451 1.00 96.25 126 SER A CA 1
ATOM 1059 C C . SER A 1 126 ? -15.002 2.430 -3.240 1.00 96.25 126 SER A C 1
ATOM 1061 O O . SER A 1 126 ? -15.239 2.536 -4.446 1.00 96.25 126 SER A O 1
ATOM 1063 N N . LEU A 1 127 ? -14.236 3.322 -2.598 1.00 97.56 127 LEU A N 1
ATOM 1064 C CA . LEU A 1 127 ? -13.571 4.437 -3.284 1.00 97.56 127 LEU A CA 1
ATOM 1065 C C . LEU A 1 127 ? -12.493 3.943 -4.258 1.00 97.56 127 LEU A C 1
ATOM 1067 O O . LEU A 1 127 ? -12.362 4.481 -5.358 1.00 97.56 127 LEU A O 1
ATOM 1071 N N . ALA A 1 128 ? -11.755 2.894 -3.897 1.00 95.81 128 ALA A N 1
ATOM 1072 C CA . ALA A 1 128 ? -10.741 2.311 -4.767 1.00 95.81 128 ALA A CA 1
ATOM 1073 C C . ALA A 1 128 ? -11.353 1.665 -6.021 1.00 95.81 128 ALA A C 1
ATOM 1075 O O . ALA A 1 128 ? -10.851 1.864 -7.127 1.00 95.81 128 ALA A O 1
ATOM 1076 N N . VAL A 1 129 ? -12.476 0.955 -5.876 1.00 94.06 129 VAL A N 1
ATOM 1077 C CA . VAL A 1 129 ? -13.243 0.387 -6.997 1.00 94.06 129 VAL A CA 1
ATOM 1078 C C . VAL A 1 129 ? -13.765 1.486 -7.924 1.00 94.06 129 VAL A C 1
ATOM 1080 O O . VAL A 1 129 ? -13.695 1.345 -9.144 1.00 94.06 129 VAL A O 1
ATOM 1083 N N . LYS A 1 130 ? -14.231 2.612 -7.374 1.00 97.44 130 LYS A N 1
ATOM 1084 C CA . LYS A 1 130 ? -14.647 3.773 -8.173 1.00 97.44 130 LYS A CA 1
ATOM 1085 C C . LYS A 1 130 ? -13.509 4.318 -9.037 1.00 97.44 130 LYS A C 1
ATOM 1087 O O . LYS A 1 130 ? -13.701 4.500 -10.235 1.00 97.44 130 LYS A O 1
ATOM 1092 N N . ILE A 1 131 ? -12.318 4.513 -8.462 1.00 97.25 131 ILE A N 1
ATOM 1093 C CA . ILE A 1 131 ? -11.134 4.937 -9.228 1.00 97.25 131 ILE A CA 1
ATOM 1094 C C . ILE A 1 131 ? -10.764 3.882 -10.274 1.00 97.25 131 ILE A C 1
ATOM 1096 O O . ILE A 1 131 ? -10.533 4.229 -11.427 1.00 97.25 131 ILE A O 1
ATOM 1100 N N . LYS A 1 132 ? -10.761 2.593 -9.910 1.00 93.88 132 LYS A N 1
ATOM 1101 C CA . LYS A 1 132 ? -10.463 1.485 -10.834 1.00 93.88 132 LYS A CA 1
ATOM 1102 C C . LYS A 1 132 ? -11.331 1.547 -12.091 1.00 93.88 132 LYS A C 1
ATOM 1104 O O . LYS A 1 132 ? -10.810 1.372 -13.185 1.00 93.88 132 LYS A O 1
ATOM 1109 N N . ASN A 1 133 ? -12.623 1.826 -11.930 1.00 93.81 133 ASN A N 1
ATOM 1110 C CA . ASN A 1 133 ? -13.586 1.900 -13.031 1.00 93.81 133 ASN A CA 1
ATOM 1111 C C . ASN A 1 133 ? -13.463 3.181 -13.877 1.00 93.81 133 ASN A C 1
ATOM 1113 O O . ASN A 1 133 ? -14.022 3.239 -14.967 1.00 93.81 133 ASN A O 1
ATOM 1117 N N . ASN A 1 134 ? -12.751 4.199 -13.387 1.00 94.50 134 ASN A N 1
ATOM 1118 C CA . ASN A 1 134 ? -12.463 5.438 -14.112 1.00 94.50 134 ASN A CA 1
ATOM 1119 C C . ASN A 1 134 ? -11.123 5.378 -14.882 1.00 94.50 134 ASN A C 1
ATOM 1121 O O . ASN A 1 134 ? -10.856 6.223 -15.737 1.00 94.50 134 ASN A O 1
ATOM 1125 N N . LEU A 1 135 ? -10.289 4.367 -14.616 1.00 85.75 135 LEU A N 1
ATOM 1126 C CA . LEU A 1 135 ? -9.031 4.131 -15.324 1.00 85.75 135 LEU A CA 1
ATOM 1127 C C . LEU A 1 135 ? -9.227 3.241 -16.557 1.00 85.75 135 LEU A C 1
ATOM 1129 O O . LEU A 1 135 ? -10.021 2.301 -16.567 1.00 85.75 135 LEU A O 1
ATOM 1133 N N . GLN A 1 136 ? -8.438 3.504 -17.595 1.00 79.12 136 GLN A N 1
ATOM 1134 C CA . GLN A 1 136 ? -8.406 2.708 -18.818 1.00 79.12 136 GLN A CA 1
ATOM 1135 C C . GLN A 1 136 ? -7.579 1.427 -18.626 1.00 79.12 136 GLN A C 1
ATOM 1137 O O . GLN A 1 136 ? -6.693 1.349 -17.774 1.00 79.12 136 GLN A O 1
ATOM 1142 N N . GLY A 1 137 ? -7.826 0.408 -19.455 1.00 74.25 137 GLY A N 1
ATOM 1143 C CA . GLY A 1 137 ? -7.168 -0.900 -19.329 1.00 74.25 137 GLY A CA 1
ATOM 1144 C C . GLY A 1 137 ? -5.634 -0.835 -19.339 1.00 74.25 137 GLY A C 1
ATOM 1145 O O . GLY A 1 137 ? -4.986 -1.522 -18.548 1.00 74.25 137 GLY A O 1
ATOM 1146 N N . TYR A 1 138 ? -5.040 0.032 -20.167 1.00 73.69 138 TYR A N 1
ATOM 1147 C CA . TYR A 1 138 ? -3.585 0.214 -20.177 1.00 73.69 138 TYR A CA 1
ATOM 1148 C C . TYR A 1 138 ? -3.078 0.897 -18.897 1.00 73.69 138 TYR A C 1
ATOM 1150 O O . TYR A 1 138 ? -2.024 0.518 -18.396 1.00 73.69 138 TYR A O 1
ATOM 1158 N N . GLN A 1 139 ? -3.834 1.840 -18.323 1.00 79.38 139 GLN A N 1
ATOM 1159 C CA . GLN A 1 139 ? -3.493 2.506 -17.060 1.00 79.38 139 GLN A CA 1
ATOM 1160 C C . GLN A 1 139 ? -3.533 1.507 -15.900 1.00 79.38 139 GLN A C 1
ATOM 1162 O O . GLN A 1 139 ? -2.633 1.488 -15.063 1.00 79.38 139 GLN A O 1
ATOM 1167 N N . LEU A 1 140 ? -4.525 0.610 -15.887 1.00 81.88 140 LEU A N 1
ATOM 1168 C CA . LEU A 1 140 ? -4.595 -0.490 -14.924 1.00 81.88 140 LEU A CA 1
ATOM 1169 C C . LEU A 1 140 ? -3.396 -1.438 -15.066 1.00 81.88 140 LEU A C 1
ATOM 1171 O O . LEU A 1 140 ? -2.779 -1.805 -14.069 1.00 81.88 140 LEU A O 1
ATOM 1175 N N . TYR A 1 141 ? -3.009 -1.784 -16.295 1.00 76.00 141 TYR A N 1
ATOM 1176 C CA . TYR A 1 141 ? -1.805 -2.582 -16.533 1.00 76.00 141 TYR A CA 1
ATOM 1177 C C . TYR A 1 141 ? -0.533 -1.867 -16.047 1.00 76.00 141 TYR A C 1
ATOM 1179 O O . TYR A 1 141 ? 0.287 -2.466 -15.353 1.00 76.00 141 TYR A O 1
ATOM 1187 N N . LEU A 1 142 ? -0.365 -0.578 -16.348 1.00 75.94 142 LEU A N 1
ATOM 1188 C CA . LEU A 1 142 ? 0.783 0.208 -15.887 1.00 75.94 142 LEU A CA 1
ATOM 1189 C C . LEU A 1 142 ? 0.828 0.308 -14.357 1.00 75.94 142 LEU A C 1
ATOM 1191 O O . LEU A 1 142 ? 1.891 0.125 -13.764 1.00 75.94 142 LEU A O 1
ATOM 1195 N N . LEU A 1 143 ? -0.320 0.503 -13.704 1.00 83.69 143 LEU A N 1
ATOM 1196 C CA . LEU A 1 143 ? -0.437 0.525 -12.246 1.00 83.69 143 LEU A CA 1
ATOM 1197 C C . LEU A 1 143 ? -0.091 -0.837 -11.622 1.00 83.69 143 LEU A C 1
ATOM 1199 O O . LEU A 1 143 ? 0.635 -0.909 -10.624 1.00 83.69 143 LEU A O 1
ATOM 1203 N N . ASP A 1 144 ? -0.545 -1.939 -12.218 1.00 81.12 144 ASP A N 1
ATOM 1204 C CA . ASP A 1 144 ? -0.180 -3.294 -11.792 1.00 81.12 144 ASP A CA 1
ATOM 1205 C C . ASP A 1 144 ? 1.333 -3.557 -11.914 1.00 81.12 144 ASP A C 1
ATOM 1207 O O . ASP A 1 144 ? 1.946 -4.226 -11.079 1.00 81.12 144 ASP A O 1
ATOM 1211 N N . GLN A 1 145 ? 1.989 -2.932 -12.885 1.00 78.31 145 GLN A N 1
ATOM 1212 C CA . GLN A 1 145 ? 3.425 -3.095 -13.115 1.00 78.31 145 GLN A CA 1
ATOM 1213 C C . GLN A 1 145 ? 4.289 -2.046 -12.409 1.00 78.31 145 GLN A C 1
ATOM 1215 O O . GLN A 1 145 ? 5.510 -2.204 -12.329 1.00 78.31 145 GLN A O 1
ATOM 1220 N N . PHE A 1 146 ? 3.664 -1.017 -11.840 1.00 82.44 146 PHE A N 1
ATOM 1221 C CA . PHE A 1 146 ? 4.348 0.056 -11.143 1.00 82.44 146 PHE A CA 1
ATOM 1222 C C . PHE A 1 146 ? 5.154 -0.458 -9.940 1.00 82.44 146 PHE A C 1
ATOM 1224 O O . PHE A 1 146 ? 4.629 -1.140 -9.048 1.00 82.44 146 PHE A O 1
ATOM 1231 N N . LYS A 1 147 ? 6.439 -0.083 -9.915 1.00 81.25 147 LYS A N 1
ATOM 1232 C CA . LYS A 1 147 ? 7.379 -0.272 -8.805 1.00 81.25 147 LYS A CA 1
ATOM 1233 C C . LYS A 1 147 ? 7.799 1.117 -8.295 1.00 81.25 147 LYS A C 1
ATOM 1235 O O . LYS A 1 147 ? 8.438 1.847 -9.056 1.00 81.25 147 LYS A O 1
ATOM 1240 N N . PRO A 1 148 ? 7.491 1.489 -7.036 1.00 81.06 148 PRO A N 1
ATOM 1241 C CA . PRO A 1 148 ? 7.873 2.790 -6.492 1.00 81.06 148 PRO A CA 1
ATOM 1242 C C . PRO A 1 148 ? 9.392 2.996 -6.540 1.00 81.06 148 PRO A C 1
ATOM 1244 O O . PRO A 1 148 ? 10.146 2.302 -5.858 1.00 81.06 148 PRO A O 1
ATOM 1247 N N . CYS A 1 149 ? 9.843 3.964 -7.331 1.00 80.50 149 CYS A N 1
ATOM 1248 C CA . CYS A 1 149 ? 11.253 4.290 -7.527 1.00 80.50 149 CYS A CA 1
ATOM 1249 C C . CYS A 1 149 ? 11.462 5.808 -7.473 1.00 80.50 149 CYS A C 1
ATOM 1251 O O . CYS A 1 149 ? 10.552 6.577 -7.778 1.00 80.50 149 CYS A O 1
ATOM 1253 N N . ILE A 1 150 ? 12.654 6.232 -7.041 1.00 81.75 150 ILE A N 1
ATOM 1254 C CA . ILE A 1 150 ? 13.051 7.651 -7.064 1.00 81.75 150 ILE A CA 1
ATOM 1255 C C . ILE A 1 150 ? 13.477 8.032 -8.485 1.00 81.75 150 ILE A C 1
ATOM 1257 O O . ILE A 1 150 ? 13.077 9.072 -8.990 1.00 81.75 150 ILE A O 1
ATOM 1261 N N . ILE A 1 151 ? 14.246 7.155 -9.135 1.00 73.12 151 ILE A N 1
ATOM 1262 C CA . ILE A 1 151 ? 14.709 7.316 -10.513 1.00 73.12 151 ILE A CA 1
ATOM 1263 C C . ILE A 1 151 ? 14.072 6.191 -11.340 1.00 73.12 151 ILE A C 1
ATOM 1265 O O . ILE A 1 151 ? 14.315 5.019 -11.020 1.00 73.12 151 ILE A O 1
ATOM 1269 N N . PRO A 1 152 ? 13.236 6.505 -12.346 1.00 62.59 152 PRO A N 1
ATOM 1270 C CA . PRO A 1 152 ? 12.640 5.494 -13.208 1.00 62.59 152 PRO A CA 1
ATOM 1271 C C . PRO A 1 152 ? 13.717 4.796 -14.060 1.00 62.59 152 PRO A C 1
ATOM 1273 O O . PRO A 1 152 ? 14.694 5.430 -14.458 1.00 62.59 152 PRO A O 1
ATOM 1276 N N . PRO A 1 153 ? 13.587 3.484 -14.321 1.00 62.59 153 PRO A N 1
ATOM 1277 C CA . PRO A 1 153 ? 14.520 2.762 -15.182 1.00 62.59 153 PRO A CA 1
ATOM 1278 C C . PRO A 1 153 ? 14.354 3.179 -16.650 1.00 62.59 153 PRO A C 1
ATOM 1280 O O . PRO A 1 153 ? 13.231 3.401 -17.092 1.00 62.59 153 PRO A O 1
ATOM 1283 N N . ASP A 1 154 ? 15.443 3.182 -17.427 1.00 54.94 154 ASP A N 1
ATOM 1284 C CA . ASP A 1 154 ? 15.388 3.442 -18.874 1.00 54.94 154 ASP A CA 1
ATOM 1285 C C . ASP A 1 154 ? 14.387 2.502 -19.570 1.00 54.94 154 ASP A C 1
ATOM 1287 O O . ASP A 1 154 ? 14.444 1.280 -19.367 1.00 54.94 154 ASP A O 1
ATOM 1291 N N . ASN A 1 155 ? 13.524 3.074 -20.421 1.00 49.31 155 ASN A N 1
ATOM 1292 C CA . ASN A 1 155 ? 12.343 2.503 -21.105 1.00 49.31 155 ASN A CA 1
ATOM 1293 C C . ASN A 1 155 ? 12.624 1.325 -22.076 1.00 49.31 155 ASN A C 1
ATOM 1295 O O . ASN A 1 155 ? 11.919 1.107 -23.054 1.00 49.31 155 ASN A O 1
ATOM 1299 N N . THR A 1 156 ? 13.662 0.533 -21.834 1.00 42.59 156 THR A N 1
ATOM 1300 C CA . THR A 1 156 ? 14.181 -0.526 -22.713 1.00 42.59 156 THR A CA 1
ATOM 1301 C C . THR A 1 156 ? 13.541 -1.897 -22.501 1.00 42.59 156 THR A C 1
ATOM 1303 O O . THR A 1 156 ? 14.019 -2.883 -23.064 1.00 42.59 156 THR A O 1
ATOM 1306 N N . VAL A 1 157 ? 12.486 -2.006 -21.687 1.00 39.91 157 VAL A N 1
ATOM 1307 C CA . VAL A 1 157 ? 11.840 -3.299 -21.421 1.00 39.91 157 VAL A CA 1
ATOM 1308 C C . VAL A 1 157 ? 11.012 -3.702 -22.641 1.00 39.91 157 VAL A C 1
ATOM 1310 O O . VAL A 1 157 ? 9.845 -3.345 -22.777 1.00 39.91 157 VAL A O 1
ATOM 1313 N N . ARG A 1 158 ? 11.649 -4.448 -23.547 1.00 35.19 158 ARG A N 1
ATOM 1314 C CA . ARG A 1 158 ? 10.985 -5.123 -24.662 1.00 35.19 158 ARG A CA 1
ATOM 1315 C C . ARG A 1 158 ? 10.032 -6.183 -24.103 1.00 35.19 158 ARG A C 1
ATOM 1317 O O . ARG A 1 158 ? 10.358 -6.889 -23.145 1.00 35.19 158 ARG A O 1
ATOM 1324 N N . ILE A 1 159 ? 8.854 -6.285 -24.712 1.00 31.81 159 ILE A N 1
ATOM 1325 C CA . ILE A 1 159 ? 7.863 -7.332 -24.441 1.00 31.81 159 ILE A CA 1
ATOM 1326 C C . ILE A 1 159 ? 8.568 -8.700 -24.528 1.00 31.81 159 ILE A C 1
ATOM 1328 O O . ILE A 1 159 ? 9.274 -8.961 -25.497 1.00 31.81 159 ILE A O 1
ATOM 1332 N N . GLY A 1 160 ? 8.423 -9.541 -23.496 1.00 32.66 160 GLY A N 1
ATOM 1333 C CA . GLY A 1 160 ? 9.061 -10.866 -23.406 1.00 32.66 160 GLY A CA 1
ATOM 1334 C C . GLY A 1 160 ? 10.216 -10.990 -22.399 1.00 32.66 160 GLY A C 1
ATOM 1335 O O . GLY A 1 160 ? 10.695 -12.094 -22.165 1.00 32.66 160 GLY A O 1
ATOM 1336 N N . GLN A 1 161 ? 10.647 -9.899 -21.756 1.00 37.75 161 GLN A N 1
ATOM 1337 C CA . GLN A 1 161 ? 11.664 -9.953 -20.696 1.00 37.75 161 GLN A CA 1
ATOM 1338 C C . GLN A 1 161 ? 11.055 -10.241 -19.316 1.00 37.75 161 GLN A C 1
ATOM 1340 O O . GLN A 1 161 ? 10.040 -9.659 -18.921 1.00 37.75 161 GLN A O 1
ATOM 1345 N N . ILE A 1 162 ? 11.709 -11.109 -18.542 1.00 47.16 162 ILE A N 1
ATOM 1346 C CA . ILE A 1 162 ? 11.334 -11.377 -17.151 1.00 47.16 162 ILE A CA 1
ATOM 1347 C C . ILE A 1 162 ? 11.694 -10.142 -16.312 1.00 47.16 162 ILE A C 1
ATOM 1349 O O . ILE A 1 162 ? 12.825 -9.672 -16.307 1.00 47.16 162 ILE A O 1
ATOM 1353 N N . LYS A 1 163 ? 10.726 -9.581 -15.582 1.00 51.56 163 LYS A N 1
ATOM 1354 C CA . LYS A 1 163 ? 10.801 -8.221 -15.002 1.00 51.56 163 LYS A CA 1
ATOM 1355 C C . LYS A 1 163 ? 11.835 -7.984 -13.880 1.00 51.56 163 LYS A C 1
ATOM 1357 O O . LYS A 1 163 ? 11.815 -6.912 -13.284 1.00 51.56 163 LYS A O 1
ATOM 1362 N N . ASP A 1 164 ? 12.748 -8.922 -13.624 1.00 56.31 164 ASP A N 1
ATOM 1363 C CA . ASP A 1 164 ? 13.883 -8.799 -12.690 1.00 56.31 164 ASP A CA 1
ATOM 1364 C C . ASP A 1 164 ? 15.120 -9.628 -13.141 1.00 56.31 164 ASP A C 1
ATOM 1366 O O . ASP A 1 164 ? 16.001 -9.942 -12.344 1.00 56.31 164 ASP A O 1
ATOM 1370 N N . SER A 1 165 ? 15.229 -9.986 -14.428 1.00 61.28 165 SER A N 1
ATOM 1371 C CA . SER A 1 165 ? 16.298 -10.864 -14.935 1.00 61.28 165 SER A CA 1
ATOM 1372 C C . SER A 1 165 ? 17.570 -10.163 -15.399 1.00 61.28 165 SER A C 1
ATOM 1374 O O . SER A 1 165 ? 18.560 -10.846 -15.644 1.00 61.28 165 SER A O 1
ATOM 1376 N N . LYS A 1 166 ? 17.600 -8.825 -15.502 1.00 68.06 166 LYS A N 1
ATOM 1377 C CA . LYS A 1 166 ? 18.731 -8.080 -16.102 1.00 68.06 166 LYS A CA 1
ATOM 1378 C C . LYS A 1 166 ? 20.100 -8.445 -15.503 1.00 68.06 166 LYS A C 1
ATOM 1380 O O . LYS A 1 166 ? 21.098 -8.440 -16.219 1.00 68.06 166 LYS A O 1
ATOM 1385 N N . GLY A 1 167 ? 20.170 -8.758 -14.206 1.00 71.00 167 GLY A N 1
ATOM 1386 C CA . GLY A 1 167 ? 21.409 -9.214 -13.560 1.00 71.00 167 GLY A CA 1
ATOM 1387 C C . GLY A 1 167 ? 21.863 -10.595 -14.045 1.00 71.00 167 GLY A C 1
ATOM 1388 O O . GLY A 1 167 ? 23.027 -10.773 -14.401 1.00 71.00 167 GLY A O 1
ATOM 1389 N N . ILE A 1 168 ? 20.924 -11.537 -14.122 1.00 74.88 168 ILE A N 1
ATOM 1390 C CA . ILE A 1 168 ? 21.149 -12.917 -14.572 1.00 74.88 168 ILE A CA 1
ATOM 1391 C C . ILE A 1 168 ? 21.428 -12.950 -16.077 1.00 74.88 168 ILE A C 1
ATOM 1393 O O . ILE A 1 168 ? 22.334 -13.645 -16.519 1.00 74.88 168 ILE A O 1
ATOM 1397 N N . GLU A 1 169 ? 20.729 -12.132 -16.861 1.00 78.88 169 GLU A N 1
ATOM 1398 C CA . GLU A 1 169 ? 20.977 -11.942 -18.292 1.00 78.88 169 GLU A CA 1
ATOM 1399 C C . GLU A 1 169 ? 22.388 -11.428 -18.565 1.00 78.88 169 GLU A C 1
ATOM 1401 O O . GLU A 1 169 ? 23.100 -12.008 -19.378 1.00 78.88 169 GLU A O 1
ATOM 1406 N N . LYS A 1 170 ? 22.835 -10.390 -17.846 1.00 81.75 170 LYS A N 1
ATOM 1407 C CA . LYS A 1 170 ? 24.217 -9.895 -17.957 1.00 81.75 170 LYS A CA 1
ATOM 1408 C C . LYS A 1 170 ? 25.235 -10.957 -17.552 1.00 81.75 170 LYS A C 1
ATOM 1410 O O . LYS A 1 170 ? 26.340 -10.988 -18.088 1.00 81.75 170 LYS A O 1
ATOM 1415 N N . GLN A 1 171 ? 24.901 -11.799 -16.580 1.00 80.06 171 GLN A N 1
ATOM 1416 C CA . GLN A 1 171 ? 25.762 -12.899 -16.163 1.00 80.06 171 GLN A CA 1
ATOM 1417 C C . GLN A 1 171 ? 25.835 -14.001 -17.229 1.00 80.06 171 GLN A C 1
ATOM 1419 O O . GLN A 1 171 ? 26.936 -14.466 -17.516 1.00 80.06 171 GLN A O 1
ATOM 1424 N N . LEU A 1 172 ? 24.709 -14.363 -17.853 1.00 84.94 172 LEU A N 1
ATOM 1425 C CA . LEU A 1 172 ? 24.653 -15.261 -19.011 1.00 84.94 172 LEU A CA 1
ATOM 1426 C C . LEU A 1 172 ? 25.485 -14.717 -20.174 1.00 84.94 172 LEU A C 1
ATOM 1428 O O . LEU A 1 172 ? 26.321 -15.445 -20.703 1.00 84.94 172 LEU A O 1
ATOM 1432 N N . ASP A 1 173 ? 25.348 -13.428 -20.489 1.00 86.00 173 ASP A N 1
ATOM 1433 C CA . ASP A 1 173 ? 26.132 -12.777 -21.543 1.00 86.00 173 ASP A CA 1
ATOM 1434 C C . ASP A 1 173 ? 27.637 -12.858 -21.241 1.00 86.00 173 ASP A C 1
ATOM 1436 O O . ASP A 1 173 ? 28.423 -13.287 -22.080 1.00 86.00 173 ASP A O 1
ATOM 1440 N N . ARG A 1 174 ? 28.050 -12.535 -20.006 1.00 85.50 174 ARG A N 1
ATOM 1441 C CA . ARG A 1 174 ? 29.458 -12.629 -19.574 1.00 85.50 174 ARG A CA 1
ATOM 1442 C C . ARG A 1 174 ? 30.008 -14.047 -19.660 1.00 85.50 174 ARG A C 1
ATOM 1444 O O . ARG A 1 174 ? 31.162 -14.228 -20.037 1.00 85.50 174 ARG A O 1
ATOM 1451 N N . ILE A 1 175 ? 29.211 -15.036 -19.262 1.00 85.38 175 ILE A N 1
ATOM 1452 C CA . ILE A 1 175 ? 29.620 -16.439 -19.290 1.00 85.38 175 ILE A CA 1
ATOM 1453 C C . ILE A 1 175 ? 29.708 -16.932 -20.727 1.00 85.38 175 ILE A C 1
ATOM 1455 O O . ILE A 1 175 ? 30.651 -17.649 -21.028 1.00 85.38 175 ILE A O 1
ATOM 1459 N N . ARG A 1 176 ? 28.801 -16.527 -21.620 1.00 86.06 176 ARG A N 1
ATOM 1460 C CA . ARG A 1 176 ? 28.841 -16.884 -23.042 1.00 86.06 176 ARG A CA 1
ATOM 1461 C C . ARG A 1 176 ? 30.050 -16.277 -23.750 1.00 86.06 176 ARG A C 1
ATOM 1463 O O . ARG A 1 176 ? 30.778 -16.996 -24.421 1.00 86.06 176 ARG A O 1
ATOM 1470 N N . SER A 1 177 ? 30.313 -14.989 -23.533 1.00 86.19 177 SER A N 1
ATOM 1471 C CA . SER A 1 177 ? 31.441 -14.278 -24.149 1.00 86.19 177 SER A CA 1
ATOM 1472 C C . SER A 1 177 ? 32.813 -14.651 -23.571 1.00 86.19 177 SER A C 1
ATOM 1474 O O . SER A 1 177 ? 33.834 -14.198 -24.085 1.00 86.19 177 SER A O 1
ATOM 1476 N N . ALA A 1 178 ? 32.876 -15.444 -22.496 1.00 86.75 178 ALA A N 1
ATOM 1477 C CA . ALA A 1 178 ? 34.145 -15.881 -21.927 1.00 86.75 178 ALA A CA 1
ATOM 1478 C C . ALA A 1 178 ? 34.869 -16.867 -22.872 1.00 86.75 178 ALA A C 1
ATOM 1480 O O . ALA A 1 178 ? 34.237 -17.812 -23.354 1.00 86.75 178 ALA A O 1
ATOM 1481 N N . PRO A 1 179 ? 36.191 -16.728 -23.086 1.00 88.38 179 PRO A N 1
ATOM 1482 C CA . PRO A 1 179 ? 36.976 -17.731 -23.805 1.00 88.38 179 PRO A CA 1
ATOM 1483 C C . PRO A 1 179 ? 36.912 -19.108 -23.125 1.00 88.38 179 PRO A C 1
ATOM 1485 O O . PRO A 1 179 ? 36.842 -19.183 -21.895 1.00 88.38 179 PRO A O 1
ATOM 1488 N N . ASP A 1 180 ? 37.000 -20.194 -23.897 1.00 85.69 180 ASP A N 1
ATOM 1489 C CA . ASP A 1 180 ? 36.813 -21.565 -23.385 1.00 85.69 180 ASP A CA 1
ATOM 1490 C C . ASP A 1 180 ? 37.739 -21.906 -22.215 1.00 85.69 180 ASP A C 1
ATOM 1492 O O . ASP A 1 180 ? 37.291 -22.408 -21.186 1.00 85.69 180 ASP A O 1
ATOM 1496 N N . HIS A 1 181 ? 39.018 -21.543 -22.310 1.00 86.06 181 HIS A N 1
ATOM 1497 C CA . HIS A 1 181 ? 39.991 -21.775 -21.240 1.00 86.06 181 HIS A CA 1
ATOM 1498 C C . HIS A 1 181 ? 39.640 -21.027 -19.937 1.00 86.06 181 HIS A C 1
ATOM 1500 O O . HIS A 1 181 ? 39.903 -21.522 -18.839 1.00 86.06 181 HIS A O 1
ATOM 1506 N N . VAL A 1 182 ? 39.017 -19.844 -20.036 1.00 86.19 182 VAL A N 1
ATOM 1507 C CA . VAL A 1 182 ? 38.558 -19.063 -18.876 1.00 86.19 182 VAL A CA 1
ATOM 1508 C C . VAL A 1 182 ? 37.319 -19.704 -18.264 1.00 86.19 182 VAL A C 1
ATOM 1510 O O . VAL A 1 182 ? 37.217 -19.778 -17.039 1.00 86.19 182 VAL A O 1
ATOM 1513 N N . PHE A 1 183 ? 36.392 -20.167 -19.102 1.00 85.62 183 PHE A N 1
ATOM 1514 C CA . PHE A 1 183 ? 35.172 -20.829 -18.656 1.00 85.62 183 PHE A CA 1
ATOM 1515 C C . PHE A 1 183 ? 35.484 -22.155 -17.956 1.00 85.62 183 PHE A C 1
ATOM 1517 O O . PHE A 1 183 ? 35.083 -22.333 -16.809 1.00 85.62 183 PHE A O 1
ATOM 1524 N N . VAL A 1 184 ? 36.287 -23.031 -18.570 1.00 85.62 184 VAL A N 1
ATOM 1525 C CA . VAL A 1 184 ? 36.674 -24.333 -17.994 1.00 85.62 184 VAL A CA 1
ATOM 1526 C C . VAL A 1 184 ? 37.337 -24.168 -16.627 1.00 85.62 184 VAL A C 1
ATOM 1528 O O . VAL A 1 184 ? 37.001 -24.889 -15.695 1.00 85.62 184 VAL A O 1
ATOM 1531 N N . LYS A 1 185 ? 38.215 -23.170 -16.467 1.00 86.62 185 LYS A N 1
ATOM 1532 C CA . LYS A 1 185 ? 38.895 -22.897 -15.190 1.00 86.62 185 LYS A CA 1
ATOM 1533 C C . LYS A 1 185 ? 37.970 -22.331 -14.104 1.00 86.62 185 LYS A C 1
ATOM 1535 O O . LYS A 1 185 ? 38.314 -22.384 -12.926 1.00 86.62 185 LYS A O 1
ATOM 1540 N N . ARG A 1 186 ? 36.841 -21.717 -14.473 1.00 84.12 186 ARG A N 1
ATOM 1541 C CA . ARG A 1 186 ? 35.978 -20.962 -13.542 1.00 84.12 186 ARG A CA 1
ATOM 1542 C C . ARG A 1 186 ? 34.588 -21.554 -13.351 1.00 84.12 186 ARG A C 1
ATOM 1544 O O . ARG A 1 186 ? 33.884 -21.071 -12.468 1.00 84.12 186 ARG A O 1
ATOM 1551 N N . LYS A 1 187 ? 34.184 -22.547 -14.145 1.00 82.50 187 LYS A N 1
ATOM 1552 C CA . LYS A 1 187 ? 32.805 -23.049 -14.178 1.00 82.50 187 LYS A CA 1
ATOM 1553 C C . LYS A 1 187 ? 32.305 -23.497 -12.803 1.00 82.50 187 LYS A C 1
ATOM 1555 O O . LYS A 1 187 ? 31.234 -23.062 -12.388 1.00 82.50 187 LYS A O 1
ATOM 1560 N N . ASP A 1 188 ? 33.127 -24.214 -12.041 1.00 83.31 188 ASP A N 1
ATOM 1561 C CA . ASP A 1 188 ? 32.739 -24.707 -10.714 1.00 83.31 188 ASP A CA 1
ATOM 1562 C C . ASP A 1 188 ? 32.498 -23.547 -9.735 1.00 83.31 188 ASP A C 1
ATOM 1564 O O . ASP A 1 188 ? 31.439 -23.458 -9.117 1.00 83.31 188 ASP A O 1
ATOM 1568 N N . ASN A 1 189 ? 33.406 -22.567 -9.704 1.00 84.31 189 ASN A N 1
ATOM 1569 C CA . ASN A 1 189 ? 33.278 -21.352 -8.888 1.00 84.31 189 ASN A CA 1
ATOM 1570 C C . ASN A 1 189 ? 32.065 -20.496 -9.303 1.00 84.31 189 ASN A C 1
ATOM 1572 O O . ASN A 1 189 ? 31.380 -19.907 -8.467 1.00 84.31 189 ASN A O 1
ATOM 1576 N N . VAL A 1 190 ? 31.768 -20.429 -10.605 1.00 81.06 190 VAL A N 1
ATOM 1577 C CA . VAL A 1 190 ? 30.575 -19.740 -11.116 1.00 81.06 190 VAL A CA 1
ATOM 1578 C C . VAL A 1 190 ? 29.306 -20.413 -10.594 1.00 81.06 190 VAL A C 1
ATOM 1580 O O . VAL A 1 190 ? 28.425 -19.714 -10.096 1.00 81.06 190 VAL A O 1
ATOM 1583 N N . SER A 1 191 ? 29.227 -21.743 -10.657 1.00 82.12 191 SER A N 1
ATOM 1584 C CA . SER A 1 191 ? 28.068 -22.499 -10.168 1.00 82.12 191 SER A CA 1
ATOM 1585 C C . SER A 1 191 ? 27.863 -22.340 -8.657 1.00 82.12 191 SER A C 1
ATOM 1587 O O . SER A 1 191 ? 26.742 -22.115 -8.204 1.00 82.12 191 SER A O 1
ATOM 1589 N N . GLU A 1 192 ? 28.955 -22.336 -7.890 1.00 84.19 192 GLU A N 1
ATOM 1590 C CA . GLU A 1 192 ? 28.950 -22.148 -6.441 1.00 84.19 192 GLU A CA 1
ATOM 1591 C C . GLU A 1 192 ? 28.448 -20.754 -6.051 1.00 84.19 192 GLU A C 1
ATOM 1593 O O . GLU A 1 192 ? 27.525 -20.621 -5.250 1.00 84.19 192 GLU A O 1
ATOM 1598 N N . LYS A 1 193 ? 28.973 -19.695 -6.679 1.00 80.69 193 LYS A N 1
ATOM 1599 C CA . LYS A 1 193 ? 28.536 -18.316 -6.405 1.00 80.69 193 LYS A CA 1
ATOM 1600 C C . LYS A 1 193 ? 27.063 -18.080 -6.712 1.00 80.69 193 LYS A C 1
ATOM 1602 O O . LYS A 1 193 ? 26.417 -17.279 -6.038 1.00 80.69 193 LYS A O 1
ATOM 1607 N N . ILE A 1 194 ? 26.545 -18.737 -7.745 1.00 77.94 194 ILE A N 1
ATOM 1608 C CA . ILE A 1 194 ? 25.135 -18.634 -8.122 1.00 77.94 194 ILE A CA 1
ATOM 1609 C C . ILE A 1 194 ? 24.276 -19.367 -7.102 1.00 77.94 194 ILE A C 1
ATOM 1611 O O . ILE A 1 194 ? 23.291 -18.799 -6.635 1.00 77.94 194 ILE A O 1
ATOM 1615 N N . LEU A 1 195 ? 24.673 -20.577 -6.705 1.00 82.94 195 LEU A N 1
ATOM 1616 C CA . LEU A 1 195 ? 23.979 -21.319 -5.660 1.00 82.94 195 LEU A CA 1
ATOM 1617 C C . LEU A 1 195 ? 23.923 -20.513 -4.350 1.00 82.94 195 LEU A C 1
ATOM 1619 O O . LEU A 1 195 ? 22.859 -20.396 -3.748 1.00 82.94 195 LEU A O 1
ATOM 1623 N N . GLU A 1 196 ? 25.025 -19.878 -3.954 1.00 82.00 196 GLU A N 1
ATOM 1624 C CA . GLU A 1 196 ? 25.072 -19.002 -2.777 1.00 82.00 196 GLU A CA 1
ATOM 1625 C C . GLU A 1 196 ? 24.161 -17.772 -2.907 1.00 82.00 196 GLU A C 1
ATOM 1627 O O . GLU A 1 196 ? 23.501 -17.368 -1.947 1.00 82.00 196 GLU A O 1
ATOM 1632 N N . ALA A 1 197 ? 24.073 -17.173 -4.097 1.00 74.75 197 ALA A N 1
ATOM 1633 C CA . ALA A 1 197 ? 23.140 -16.078 -4.348 1.00 74.75 197 ALA A CA 1
ATOM 1634 C C . ALA A 1 197 ? 21.676 -16.537 -4.234 1.00 74.75 197 ALA A C 1
ATOM 1636 O O . ALA A 1 197 ? 20.859 -15.820 -3.661 1.00 74.75 197 ALA A O 1
ATOM 1637 N N 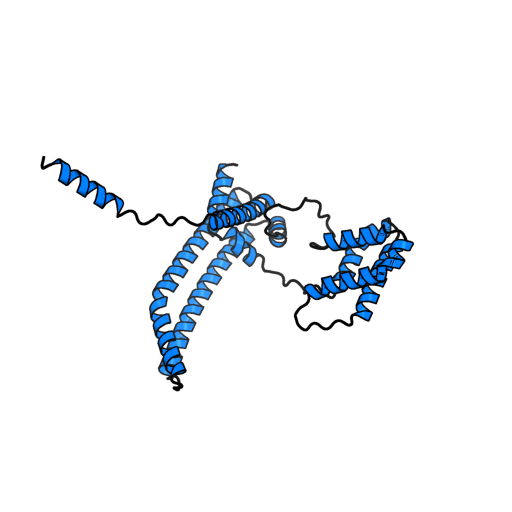. ILE A 1 198 ? 21.355 -17.739 -4.720 1.00 75.12 198 ILE A N 1
ATOM 1638 C CA . ILE A 1 198 ? 20.019 -18.338 -4.610 1.00 75.12 198 ILE A CA 1
ATOM 1639 C C . ILE A 1 198 ? 19.674 -18.612 -3.141 1.00 75.12 198 ILE A C 1
ATOM 1641 O O . ILE A 1 198 ? 18.616 -18.185 -2.679 1.00 75.12 198 ILE A O 1
ATOM 1645 N N . LYS A 1 199 ? 20.580 -19.240 -2.378 1.00 76.75 199 LYS A N 1
ATOM 1646 C CA . LYS A 1 199 ? 20.387 -19.558 -0.950 1.00 76.75 199 LYS A CA 1
ATOM 1647 C C . LYS A 1 199 ? 20.012 -18.338 -0.107 1.00 76.75 199 LYS A C 1
ATOM 1649 O O . LYS A 1 199 ? 19.147 -18.442 0.757 1.00 76.75 199 LYS A O 1
ATOM 1654 N N . LYS A 1 200 ? 20.596 -17.167 -0.387 1.00 74.44 200 LYS A N 1
ATOM 1655 C CA . LYS A 1 200 ? 20.284 -15.909 0.325 1.00 74.44 200 LYS A CA 1
ATOM 1656 C C . LYS A 1 200 ? 18.827 -15.468 0.205 1.00 74.44 200 LYS A C 1
ATOM 1658 O O . LYS A 1 200 ? 18.354 -14.713 1.052 1.00 74.44 200 LYS A O 1
ATOM 1663 N N . HIS A 1 201 ? 18.139 -15.899 -0.844 1.00 65.31 201 HIS A N 1
ATOM 1664 C CA . HIS A 1 201 ? 16.762 -15.514 -1.128 1.00 65.31 201 HIS A CA 1
ATOM 1665 C C . HIS A 1 201 ? 15.752 -16.625 -0.821 1.00 65.31 201 HIS A C 1
ATOM 1667 O O . HIS A 1 201 ? 14.558 -16.428 -1.050 1.00 65.31 201 HIS A O 1
ATOM 1673 N N . LEU A 1 202 ? 16.200 -17.763 -0.278 1.00 69.12 202 LEU A N 1
ATOM 1674 C CA . LEU A 1 202 ? 15.316 -18.861 0.085 1.00 69.12 202 LEU A CA 1
ATOM 1675 C C . LEU A 1 202 ? 14.755 -18.723 1.505 1.00 69.12 202 LEU A C 1
ATOM 1677 O O . LEU A 1 202 ? 15.427 -18.194 2.396 1.00 69.12 202 LEU A O 1
ATOM 1681 N N . PRO A 1 203 ? 13.521 -19.207 1.742 1.00 63.41 203 PRO A N 1
ATOM 1682 C CA . PRO A 1 203 ? 12.960 -19.283 3.084 1.00 63.41 203 PRO A CA 1
ATOM 1683 C C . PRO A 1 203 ? 13.855 -20.088 4.035 1.00 63.41 203 PRO A C 1
ATOM 1685 O O . PRO A 1 203 ? 14.486 -21.073 3.645 1.00 63.41 203 PRO A O 1
ATOM 1688 N N . LYS A 1 204 ? 13.874 -19.699 5.315 1.00 61.62 204 LYS A N 1
ATOM 1689 C CA . LYS A 1 204 ? 14.582 -20.452 6.361 1.00 61.62 204 LYS A CA 1
ATOM 1690 C C . LYS A 1 204 ? 14.060 -21.895 6.411 1.00 61.62 204 LYS A C 1
ATOM 1692 O O . LYS A 1 204 ? 12.854 -22.098 6.489 1.00 61.62 204 LYS A O 1
ATOM 1697 N N . GLY A 1 205 ? 14.971 -22.871 6.394 1.00 59.97 205 GLY A N 1
ATOM 1698 C CA . GLY A 1 205 ? 14.644 -24.304 6.415 1.00 59.97 205 GLY A CA 1
ATOM 1699 C C . GLY A 1 205 ? 14.497 -24.962 5.038 1.00 59.97 205 GLY A C 1
ATOM 1700 O O . GLY A 1 205 ? 14.227 -26.157 4.977 1.00 59.97 205 GLY A O 1
ATOM 1701 N N . TYR A 1 206 ? 14.691 -24.226 3.938 1.00 68.94 206 TYR A N 1
ATOM 1702 C CA . TYR A 1 206 ? 14.711 -24.809 2.595 1.00 68.94 206 TYR A CA 1
ATOM 1703 C C . TYR A 1 206 ? 15.974 -25.667 2.395 1.00 68.94 206 TYR A C 1
ATOM 1705 O O . TYR A 1 206 ? 17.092 -25.163 2.507 1.00 68.94 206 TYR A O 1
ATOM 1713 N N . ILE A 1 207 ? 15.798 -26.954 2.086 1.00 72.06 207 ILE A N 1
ATOM 1714 C CA . ILE A 1 207 ? 16.895 -27.906 1.857 1.00 72.06 207 ILE A CA 1
ATOM 1715 C C . ILE A 1 207 ? 17.169 -27.986 0.351 1.00 72.06 207 ILE A C 1
ATOM 1717 O O . ILE A 1 207 ? 16.261 -28.257 -0.432 1.00 72.06 207 ILE A O 1
ATOM 1721 N N . ILE A 1 208 ? 18.418 -27.742 -0.058 1.00 77.31 208 ILE A N 1
ATOM 1722 C CA . ILE A 1 208 ? 18.877 -27.912 -1.444 1.00 77.31 208 ILE A CA 1
ATOM 1723 C C . ILE A 1 208 ? 19.928 -29.014 -1.482 1.00 77.31 208 ILE A C 1
ATOM 1725 O O . ILE A 1 208 ? 20.892 -28.975 -0.721 1.00 77.31 208 ILE A O 1
ATOM 1729 N N . GLU A 1 209 ? 19.793 -29.941 -2.426 1.00 85.00 209 GLU A N 1
ATOM 1730 C CA . GLU A 1 209 ? 20.883 -30.842 -2.796 1.00 85.00 209 GLU A CA 1
ATOM 1731 C C . GLU A 1 209 ? 21.930 -30.088 -3.626 1.00 85.00 209 GLU A C 1
ATOM 1733 O O . GLU A 1 209 ? 21.829 -29.969 -4.848 1.00 85.00 209 GLU A O 1
ATOM 1738 N N . GLU A 1 210 ? 22.928 -29.529 -2.940 1.00 83.81 210 GLU A N 1
ATOM 1739 C CA . GLU A 1 210 ? 23.875 -28.567 -3.516 1.00 83.81 210 GLU A CA 1
ATOM 1740 C C . GLU A 1 210 ? 24.604 -29.083 -4.758 1.00 83.81 210 GLU A C 1
ATOM 1742 O O . GLU A 1 210 ? 24.734 -28.363 -5.744 1.00 83.81 210 GLU A O 1
ATOM 1747 N N . GLU A 1 211 ? 25.047 -30.338 -4.739 1.00 84.62 211 GLU A N 1
ATOM 1748 C CA . GLU A 1 211 ? 25.812 -30.925 -5.841 1.00 84.62 211 GLU A CA 1
ATOM 1749 C C . GLU A 1 211 ? 24.955 -31.186 -7.084 1.00 84.62 211 GLU A C 1
ATOM 1751 O O . GLU A 1 211 ? 25.405 -30.969 -8.211 1.00 84.62 211 GLU A O 1
ATOM 1756 N N . GLN A 1 212 ? 23.699 -31.604 -6.904 1.00 84.19 212 GLN A N 1
ATOM 1757 C CA . GLN A 1 212 ? 22.771 -31.755 -8.026 1.00 84.19 212 GLN A CA 1
ATOM 1758 C C . GLN A 1 212 ? 22.421 -30.396 -8.629 1.00 84.19 212 GLN A C 1
ATOM 1760 O O . GLN A 1 212 ? 22.353 -30.243 -9.851 1.00 84.19 212 GLN A O 1
ATOM 1765 N N . GLU A 1 213 ? 22.242 -29.391 -7.777 1.00 83.75 213 GLU A N 1
ATOM 1766 C CA . GLU A 1 213 ? 21.858 -28.064 -8.220 1.00 83.75 213 GLU A CA 1
ATOM 1767 C C . GLU A 1 213 ? 23.007 -27.329 -8.923 1.00 83.75 213 GLU A C 1
ATOM 1769 O O . GLU A 1 213 ? 22.788 -26.723 -9.972 1.00 83.75 213 GLU A O 1
ATOM 1774 N N . LYS A 1 214 ? 24.250 -27.464 -8.438 1.00 86.00 214 LYS A N 1
ATOM 1775 C CA . LYS A 1 214 ? 25.448 -26.986 -9.152 1.00 86.00 214 LYS A CA 1
ATOM 1776 C C . LYS A 1 214 ? 25.544 -27.601 -10.544 1.00 86.00 214 LYS A C 1
ATOM 1778 O O . LYS A 1 214 ? 25.733 -26.868 -11.514 1.00 86.00 214 LYS A O 1
ATOM 1783 N N . LYS A 1 215 ? 25.356 -28.922 -10.663 1.00 87.25 215 LYS A N 1
ATOM 1784 C CA . LYS A 1 215 ? 25.346 -29.616 -11.963 1.00 87.25 215 LYS A CA 1
ATOM 1785 C C . LYS A 1 215 ? 24.265 -29.065 -12.886 1.00 87.25 215 LYS A C 1
ATOM 1787 O O . LYS A 1 215 ? 24.566 -28.746 -14.030 1.00 87.25 215 LYS A O 1
ATOM 1792 N N . ARG A 1 216 ? 23.040 -28.871 -12.385 1.00 88.31 216 ARG A N 1
ATOM 1793 C CA . ARG A 1 216 ? 21.945 -28.281 -13.169 1.00 88.31 216 ARG A CA 1
ATOM 1794 C C . ARG A 1 216 ? 22.301 -26.887 -13.683 1.00 88.31 216 ARG A C 1
ATOM 1796 O O . ARG A 1 216 ? 22.148 -26.617 -14.872 1.00 88.31 216 ARG A O 1
ATOM 1803 N N . ILE A 1 217 ? 22.783 -26.011 -12.800 1.00 87.88 217 ILE A N 1
ATOM 1804 C CA . ILE A 1 217 ? 23.192 -24.646 -13.152 1.00 87.88 217 ILE A CA 1
ATOM 1805 C C . ILE A 1 217 ? 24.284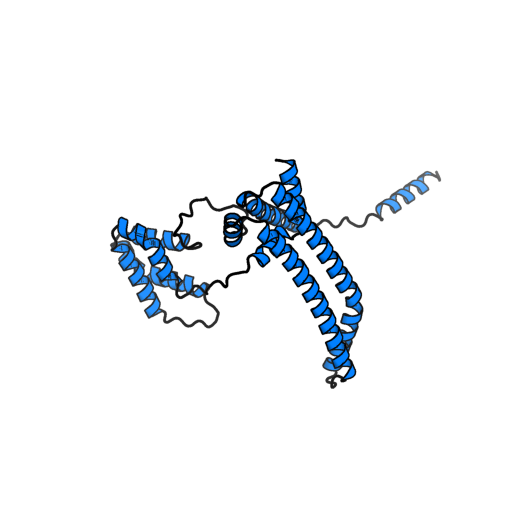 -24.688 -14.231 1.00 87.88 217 ILE A C 1
ATOM 1807 O O . ILE A 1 217 ? 24.184 -23.975 -15.229 1.00 87.88 217 ILE A O 1
ATOM 1811 N N . LEU A 1 218 ? 25.298 -25.544 -14.066 1.00 88.50 218 LEU A N 1
ATOM 1812 C CA . LEU A 1 218 ? 26.377 -25.728 -15.041 1.00 88.50 218 LEU A CA 1
ATOM 1813 C C . LEU A 1 218 ? 25.859 -26.165 -16.408 1.00 88.50 218 LEU A C 1
ATOM 1815 O O . LEU A 1 218 ? 26.209 -25.535 -17.403 1.00 88.50 218 LEU A O 1
ATOM 1819 N N . THR A 1 219 ? 24.994 -27.178 -16.458 1.00 89.69 219 THR A N 1
ATOM 1820 C CA . THR A 1 219 ? 24.401 -27.666 -17.709 1.00 89.69 219 THR A CA 1
ATOM 1821 C C . THR A 1 219 ? 23.654 -26.557 -18.444 1.00 89.69 219 THR A C 1
ATOM 1823 O O . THR A 1 219 ? 23.802 -26.416 -19.654 1.00 89.69 219 THR A O 1
ATOM 1826 N N . ILE A 1 220 ? 22.911 -25.711 -17.728 1.00 88.94 220 ILE A N 1
ATOM 1827 C CA . ILE A 1 220 ? 22.196 -24.582 -18.340 1.00 88.94 220 ILE A CA 1
ATOM 1828 C C . ILE A 1 220 ? 23.176 -23.585 -18.977 1.00 88.94 220 ILE A C 1
ATOM 1830 O O . ILE A 1 220 ? 22.947 -23.122 -20.096 1.00 88.94 220 ILE A O 1
ATOM 1834 N N . TYR A 1 221 ? 24.293 -23.277 -18.311 1.00 87.62 221 TYR A N 1
ATOM 1835 C CA . TYR A 1 221 ? 25.318 -22.390 -18.871 1.00 87.62 221 TYR A CA 1
ATOM 1836 C C . TYR A 1 221 ? 26.092 -23.015 -20.034 1.00 87.62 221 TYR A C 1
ATOM 1838 O O . TYR A 1 221 ? 26.389 -22.315 -21.003 1.00 87.62 221 TYR A O 1
ATOM 1846 N N . GLU A 1 222 ? 26.413 -24.306 -19.964 1.00 88.81 222 GLU A N 1
ATOM 1847 C CA . GLU A 1 222 ? 27.058 -25.040 -21.058 1.00 88.81 222 GLU A CA 1
ATOM 1848 C C . GLU A 1 222 ? 26.151 -25.066 -22.297 1.00 88.81 222 GLU A C 1
ATOM 1850 O O . GLU A 1 222 ? 26.595 -24.703 -23.387 1.00 88.81 222 GLU A O 1
ATOM 1855 N N . ASN A 1 223 ? 24.857 -25.344 -22.117 1.00 88.19 223 ASN A N 1
ATOM 1856 C CA . ASN A 1 223 ? 23.861 -25.275 -23.186 1.00 88.19 223 ASN A CA 1
ATOM 1857 C C . ASN A 1 223 ? 23.764 -23.860 -23.770 1.00 88.19 223 ASN A C 1
ATOM 1859 O O . ASN A 1 223 ? 23.791 -23.684 -24.986 1.00 88.19 223 ASN A O 1
ATOM 1863 N N . ALA A 1 224 ? 23.721 -22.829 -22.920 1.00 87.62 224 ALA A N 1
ATOM 1864 C CA . ALA A 1 224 ? 23.664 -21.438 -23.365 1.00 87.62 224 ALA A CA 1
ATOM 1865 C C . ALA A 1 224 ? 24.897 -21.011 -24.186 1.00 87.62 224 ALA A C 1
ATOM 1867 O O . ALA A 1 224 ? 24.773 -20.153 -25.062 1.00 87.62 224 ALA A O 1
ATOM 1868 N N . ARG A 1 225 ? 26.077 -21.599 -23.934 1.00 89.69 225 ARG A N 1
ATOM 1869 C CA . ARG A 1 225 ? 27.307 -21.366 -24.719 1.00 89.69 225 ARG A CA 1
ATOM 1870 C C . ARG A 1 225 ? 27.273 -22.031 -26.092 1.00 89.69 225 ARG A C 1
ATOM 1872 O O . ARG A 1 225 ? 27.813 -21.467 -27.034 1.00 89.69 225 ARG A O 1
ATOM 1879 N N . GLN A 1 226 ? 26.645 -23.199 -26.201 1.00 88.88 226 GLN A N 1
ATOM 1880 C CA . GLN A 1 226 ? 26.593 -23.982 -27.441 1.00 88.88 226 GLN A CA 1
ATOM 1881 C C . GLN A 1 226 ? 25.574 -23.457 -28.461 1.00 88.88 226 GLN A C 1
ATOM 1883 O O . GLN A 1 226 ? 25.642 -23.812 -29.634 1.00 88.88 226 GLN A O 1
ATOM 1888 N N . LEU A 1 227 ? 24.626 -22.614 -28.039 1.00 88.94 227 LEU A N 1
ATOM 1889 C CA . LEU A 1 227 ? 23.647 -22.010 -28.945 1.00 88.94 227 LEU A CA 1
ATOM 1890 C C . LEU A 1 227 ? 24.313 -21.066 -29.957 1.00 88.94 227 LEU A C 1
ATOM 1892 O O . LEU A 1 227 ? 25.287 -20.385 -29.631 1.00 88.94 227 LEU A O 1
ATOM 1896 N N . SER A 1 228 ? 23.743 -20.946 -31.158 1.00 87.62 228 SER A N 1
ATOM 1897 C CA . SER A 1 228 ? 24.097 -19.859 -32.079 1.00 87.62 228 SER A CA 1
ATOM 1898 C C . SER A 1 228 ? 23.707 -18.498 -31.481 1.00 87.62 228 SER A C 1
ATOM 1900 O O . SER A 1 228 ? 22.895 -18.433 -30.557 1.00 87.62 228 SER A O 1
ATOM 1902 N N . ASP A 1 229 ? 24.268 -17.393 -31.980 1.00 83.38 229 ASP A N 1
ATOM 1903 C CA . ASP A 1 229 ? 23.905 -16.055 -31.478 1.00 83.38 229 ASP A CA 1
ATOM 1904 C C . ASP A 1 229 ? 22.413 -15.750 -31.673 1.00 83.38 229 ASP A C 1
ATOM 1906 O O . ASP A 1 229 ? 21.780 -15.141 -30.807 1.00 83.38 229 ASP A O 1
ATOM 1910 N N . ILE A 1 230 ? 21.840 -16.237 -32.778 1.00 77.69 230 ILE A N 1
ATOM 1911 C CA . ILE A 1 230 ? 20.420 -16.095 -33.104 1.00 77.69 230 ILE A CA 1
ATOM 1912 C C . ILE A 1 230 ? 19.576 -16.906 -32.113 1.00 77.69 230 ILE A C 1
ATOM 1914 O O . ILE A 1 230 ? 18.674 -16.357 -31.479 1.00 77.69 230 ILE A O 1
ATOM 1918 N N . ASP A 1 231 ? 19.907 -18.183 -31.906 1.00 81.00 231 ASP A N 1
ATOM 1919 C CA . ASP A 1 231 ? 19.159 -19.055 -30.991 1.00 81.00 231 ASP A CA 1
ATOM 1920 C C . ASP A 1 231 ? 19.273 -18.606 -29.537 1.00 81.00 231 ASP A C 1
ATOM 1922 O O . ASP A 1 231 ? 18.300 -18.664 -28.785 1.00 81.00 231 ASP A O 1
ATOM 1926 N N . TYR A 1 232 ? 20.454 -18.136 -29.133 1.00 84.50 232 TYR A N 1
ATOM 1927 C 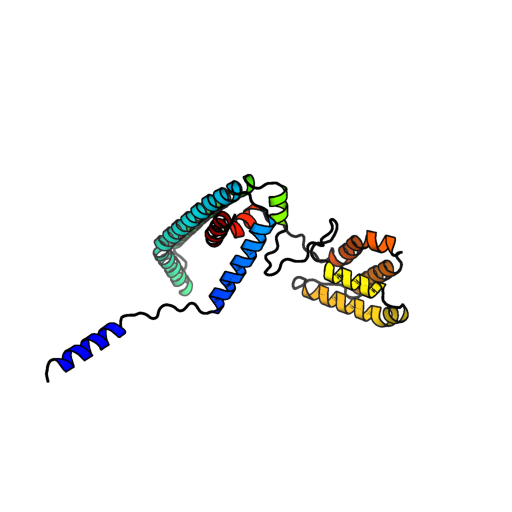CA . TYR A 1 232 ? 20.667 -17.578 -27.806 1.00 84.50 232 TYR A CA 1
ATOM 1928 C C . TYR A 1 232 ? 19.812 -16.330 -27.601 1.00 84.50 232 TYR A C 1
ATOM 1930 O O . TYR A 1 232 ? 19.147 -16.223 -26.575 1.00 84.50 232 TYR A O 1
ATOM 1938 N N . SER A 1 233 ? 19.766 -15.417 -28.578 1.00 80.69 233 SER A N 1
ATOM 1939 C CA . SER A 1 233 ? 18.938 -14.209 -28.490 1.00 80.69 233 SER A CA 1
ATOM 1940 C C . SER A 1 233 ? 17.454 -14.540 -28.301 1.00 80.69 233 SER A C 1
ATOM 1942 O O . SER A 1 233 ? 16.795 -13.925 -27.461 1.00 80.69 233 SER A O 1
ATOM 1944 N N . LEU A 1 234 ? 16.954 -15.555 -29.014 1.00 78.19 234 LEU A N 1
ATOM 1945 C CA . LEU A 1 234 ? 15.565 -16.008 -28.919 1.00 78.19 234 LEU A CA 1
ATOM 1946 C C . LEU A 1 234 ? 15.265 -16.735 -27.599 1.00 78.19 234 LEU A C 1
ATOM 1948 O O . LEU A 1 234 ? 14.234 -16.483 -26.983 1.00 78.19 234 LEU A O 1
ATOM 1952 N N . LYS A 1 235 ? 16.170 -17.608 -27.137 1.00 82.81 235 LYS A N 1
ATOM 1953 C CA . LYS A 1 235 ? 15.965 -18.457 -25.946 1.00 82.81 235 LYS A CA 1
ATOM 1954 C C . LYS A 1 235 ? 16.426 -17.823 -24.635 1.00 82.81 235 LYS A C 1
ATOM 1956 O O . LYS A 1 235 ? 16.216 -18.400 -23.571 1.00 82.81 235 LYS A O 1
ATOM 1961 N N . LYS A 1 236 ? 17.048 -16.642 -24.667 1.00 81.69 236 LYS A N 1
ATOM 1962 C CA . LYS A 1 236 ? 17.630 -15.981 -23.486 1.00 81.69 236 LYS A CA 1
ATOM 1963 C C . LYS A 1 236 ? 16.641 -15.856 -22.325 1.00 81.69 236 LYS A C 1
ATOM 1965 O O . LYS A 1 236 ? 16.998 -16.156 -21.188 1.00 81.69 236 LYS A O 1
ATOM 1970 N N . ALA A 1 237 ? 15.406 -15.441 -22.606 1.00 78.12 237 ALA A N 1
ATOM 1971 C CA . ALA A 1 237 ? 14.369 -15.296 -21.585 1.00 78.12 237 ALA A CA 1
ATOM 1972 C C . ALA A 1 237 ? 13.974 -16.646 -20.960 1.00 78.12 237 ALA A C 1
ATOM 1974 O O . ALA A 1 237 ? 13.779 -16.725 -19.747 1.00 78.12 237 ALA A O 1
ATOM 1975 N N . ASP A 1 238 ? 13.927 -17.713 -21.758 1.00 81.06 238 ASP A N 1
ATOM 1976 C CA . ASP A 1 238 ? 13.596 -19.061 -21.291 1.00 81.06 238 ASP A CA 1
ATOM 1977 C C . ASP A 1 238 ? 14.726 -19.671 -20.456 1.00 81.06 238 ASP A C 1
ATOM 1979 O O . ASP A 1 238 ? 14.461 -20.247 -19.405 1.00 81.06 238 ASP A O 1
ATOM 1983 N N . ILE A 1 239 ? 15.986 -19.459 -20.849 1.00 84.94 239 ILE A N 1
ATOM 1984 C CA . ILE A 1 239 ? 17.170 -19.896 -20.088 1.00 84.94 239 ILE A CA 1
ATOM 1985 C C . ILE A 1 239 ? 17.197 -19.227 -18.707 1.00 84.94 239 ILE A C 1
ATOM 1987 O O . ILE A 1 239 ? 17.427 -19.866 -17.680 1.00 84.94 239 ILE A O 1
ATOM 1991 N N . VAL A 1 240 ? 16.912 -17.924 -18.658 1.00 82.88 240 VAL A N 1
ATOM 1992 C CA . VAL A 1 240 ? 16.755 -17.192 -17.395 1.00 82.88 240 VAL A CA 1
ATOM 1993 C C . VAL A 1 240 ? 15.608 -17.772 -16.571 1.00 82.88 240 VAL A C 1
ATOM 1995 O O . VAL A 1 240 ? 15.766 -17.966 -15.365 1.00 82.88 240 VAL A O 1
ATOM 1998 N N . LYS A 1 241 ? 14.456 -18.037 -17.199 1.00 81.12 241 LYS A N 1
ATOM 1999 C CA . LYS A 1 241 ? 13.288 -18.625 -16.534 1.00 81.12 241 LYS A CA 1
ATOM 2000 C C . LYS A 1 241 ? 13.642 -19.966 -15.904 1.00 81.12 241 LYS A C 1
ATOM 2002 O O . LYS A 1 241 ? 13.284 -20.205 -14.756 1.00 81.12 241 LYS A O 1
ATOM 2007 N N . GLU A 1 242 ? 14.361 -20.813 -16.633 1.00 84.12 242 GLU A N 1
ATOM 2008 C CA . GLU A 1 242 ? 14.824 -22.122 -16.180 1.00 84.12 242 GLU A CA 1
ATOM 2009 C C . GLU A 1 242 ? 15.765 -22.014 -14.971 1.00 84.12 242 GLU A C 1
ATOM 2011 O O . GLU A 1 242 ? 15.679 -22.821 -14.043 1.00 84.12 242 GLU A O 1
ATOM 2016 N N . LEU A 1 243 ? 16.626 -20.991 -14.923 1.00 80.06 243 LEU A N 1
ATOM 2017 C CA . LEU A 1 243 ? 17.520 -20.766 -13.784 1.00 80.06 243 LEU A CA 1
ATOM 2018 C C . LEU A 1 243 ? 16.758 -20.447 -12.489 1.00 80.06 243 LEU A C 1
ATOM 2020 O O . LEU A 1 243 ? 17.127 -20.971 -11.438 1.00 80.06 243 LEU A O 1
ATOM 2024 N N . ILE A 1 244 ? 15.702 -19.628 -12.555 1.00 77.50 244 ILE A N 1
ATOM 2025 C CA . ILE A 1 244 ? 15.057 -19.046 -11.361 1.00 77.50 244 ILE A CA 1
ATOM 2026 C C . ILE A 1 244 ? 13.709 -19.661 -10.977 1.00 77.50 244 ILE A C 1
ATOM 2028 O O . ILE A 1 244 ? 13.270 -19.490 -9.839 1.00 77.50 244 ILE A O 1
ATOM 2032 N N . SER A 1 245 ? 13.025 -20.351 -11.891 1.00 73.56 245 SER A N 1
ATOM 2033 C CA . SER A 1 245 ? 11.634 -20.795 -11.701 1.00 73.56 245 SER A CA 1
ATOM 2034 C C . SER A 1 245 ? 11.440 -21.686 -10.475 1.00 73.56 245 SER A C 1
ATOM 2036 O O . SER A 1 245 ? 10.446 -21.522 -9.773 1.00 73.56 245 SER A O 1
ATOM 2038 N N . LYS A 1 246 ? 12.415 -22.550 -10.153 1.00 71.44 246 LYS A N 1
ATOM 2039 C CA . LYS A 1 246 ? 12.404 -23.406 -8.949 1.00 71.44 246 LYS A CA 1
ATOM 2040 C C . LYS A 1 246 ? 12.382 -22.630 -7.627 1.00 71.44 246 LYS A C 1
ATOM 2042 O O . LYS A 1 246 ? 11.991 -23.182 -6.606 1.00 71.44 246 LYS A O 1
ATOM 2047 N N . TYR A 1 247 ? 12.816 -21.374 -7.641 1.00 70.12 247 TYR A N 1
ATOM 2048 C CA . TYR A 1 247 ? 13.038 -20.558 -6.442 1.00 70.12 247 TYR A CA 1
ATOM 2049 C C . TYR A 1 247 ? 12.146 -19.326 -6.383 1.00 70.12 247 TYR A C 1
ATOM 2051 O O . TYR A 1 247 ? 12.150 -18.586 -5.400 1.00 70.12 247 TYR A O 1
ATOM 2059 N N . THR A 1 248 ? 11.380 -19.087 -7.443 1.00 61.19 248 THR A N 1
ATOM 2060 C CA . THR A 1 248 ? 10.466 -17.960 -7.493 1.00 61.19 248 THR A CA 1
ATOM 2061 C C . THR A 1 248 ? 9.153 -18.409 -6.871 1.00 61.19 248 THR A C 1
ATOM 2063 O O . THR A 1 248 ? 8.416 -19.184 -7.476 1.00 61.19 248 THR A O 1
ATOM 2066 N N . LEU A 1 249 ? 8.843 -17.932 -5.663 1.00 57.12 249 LEU A N 1
ATOM 2067 C CA . LEU A 1 249 ? 7.491 -18.091 -5.131 1.00 57.12 249 LEU A CA 1
ATOM 2068 C C . LEU A 1 249 ? 6.505 -17.442 -6.115 1.00 57.12 249 LEU A C 1
ATOM 2070 O O . LEU A 1 249 ? 6.785 -16.333 -6.594 1.00 57.12 249 LEU A O 1
ATOM 2074 N N . PRO A 1 250 ? 5.368 -18.089 -6.429 1.00 51.44 250 PRO A N 1
ATOM 2075 C CA . PRO A 1 250 ? 4.341 -17.449 -7.231 1.00 51.44 250 PRO A CA 1
ATOM 2076 C C . PRO A 1 250 ? 3.940 -16.157 -6.518 1.00 51.44 250 PRO A C 1
ATOM 2078 O O . PRO A 1 250 ? 3.485 -16.178 -5.373 1.00 51.44 250 PRO A O 1
ATOM 2081 N N . LYS A 1 251 ? 4.162 -15.012 -7.173 1.00 51.69 251 LYS A N 1
ATOM 2082 C CA . LYS A 1 251 ? 3.639 -13.740 -6.675 1.00 51.69 251 LYS A CA 1
ATOM 2083 C C . LYS A 1 251 ? 2.125 -13.879 -6.683 1.00 51.69 251 LYS A C 1
ATOM 2085 O O . LYS A 1 251 ? 1.534 -13.991 -7.755 1.00 51.69 251 LYS A O 1
ATOM 2090 N N . LEU A 1 252 ? 1.519 -13.903 -5.498 1.00 49.00 252 LEU A N 1
ATOM 2091 C CA . LEU A 1 252 ? 0.071 -13.804 -5.390 1.00 49.00 252 LEU A CA 1
ATOM 2092 C C . LEU A 1 252 ? -0.347 -12.512 -6.107 1.00 49.00 252 LEU A C 1
ATOM 2094 O O . LEU A 1 252 ? 0.271 -11.471 -5.848 1.00 49.00 252 LEU A O 1
ATOM 2098 N N . PRO A 1 253 ? -1.318 -12.564 -7.034 1.00 55.69 253 PRO A N 1
ATOM 2099 C CA . PRO A 1 253 ? -1.807 -11.361 -7.683 1.00 55.69 253 PRO A CA 1
ATOM 2100 C C . PRO A 1 253 ? -2.343 -10.434 -6.591 1.00 55.69 253 PRO A C 1
ATOM 2102 O O . PRO A 1 253 ? -3.260 -10.788 -5.852 1.00 55.69 253 PRO A O 1
ATOM 2105 N N . ILE A 1 254 ? -1.711 -9.272 -6.432 1.00 61.03 254 ILE A N 1
ATOM 2106 C CA . ILE A 1 254 ? -2.213 -8.232 -5.537 1.00 61.03 254 ILE A CA 1
ATOM 2107 C C . ILE A 1 254 ? -3.391 -7.595 -6.266 1.00 61.03 254 ILE A C 1
ATOM 2109 O O . ILE A 1 254 ? -3.219 -7.151 -7.400 1.00 61.03 254 ILE A O 1
ATOM 2113 N N . ASP A 1 255 ? -4.566 -7.544 -5.634 1.00 81.62 255 ASP A N 1
ATOM 2114 C CA . ASP A 1 255 ? -5.702 -6.830 -6.217 1.00 81.62 255 ASP A CA 1
ATOM 2115 C C . ASP A 1 255 ? -5.300 -5.375 -6.480 1.00 81.62 255 ASP A C 1
ATOM 2117 O O . ASP A 1 255 ? -4.722 -4.690 -5.630 1.00 81.62 255 ASP A O 1
ATOM 2121 N N . ILE A 1 256 ? -5.578 -4.902 -7.689 1.00 85.75 256 ILE A N 1
ATOM 2122 C CA . ILE A 1 256 ? -5.244 -3.553 -8.121 1.00 85.75 256 ILE A CA 1
ATOM 2123 C C . ILE A 1 256 ? -5.914 -2.487 -7.247 1.00 85.75 256 ILE A C 1
ATOM 2125 O O . ILE A 1 256 ? -5.355 -1.403 -7.084 1.00 85.75 256 ILE A O 1
ATOM 2129 N N . THR A 1 257 ? -7.052 -2.805 -6.622 1.00 89.62 257 THR A N 1
ATOM 2130 C CA . THR A 1 257 ? -7.701 -1.949 -5.615 1.00 89.62 257 THR A CA 1
ATOM 2131 C C . THR A 1 257 ? -6.748 -1.613 -4.469 1.00 89.62 257 THR A C 1
ATOM 2133 O O . THR A 1 257 ? -6.608 -0.445 -4.128 1.00 89.62 257 THR A O 1
ATOM 2136 N N . ILE A 1 258 ? -5.958 -2.574 -3.981 1.00 89.81 258 ILE A N 1
ATOM 2137 C CA . ILE A 1 258 ? -4.959 -2.350 -2.923 1.00 89.81 258 ILE A CA 1
ATOM 2138 C C . ILE A 1 258 ? -3.888 -1.349 -3.381 1.00 89.81 258 ILE A C 1
ATOM 2140 O O . ILE A 1 258 ? -3.408 -0.530 -2.593 1.00 89.81 258 ILE A O 1
ATOM 2144 N N . LYS A 1 259 ? -3.484 -1.383 -4.657 1.00 90.00 259 LYS A N 1
ATOM 2145 C CA . LYS A 1 259 ? -2.540 -0.390 -5.199 1.00 90.00 259 LYS A CA 1
ATOM 2146 C C . LYS A 1 259 ? -3.168 0.996 -5.302 1.00 90.00 259 LYS A C 1
ATOM 2148 O O . LYS A 1 259 ? -2.506 1.980 -4.978 1.00 90.00 259 LYS A O 1
ATOM 2153 N N . ILE A 1 260 ? -4.429 1.066 -5.716 1.00 94.06 260 ILE A N 1
ATOM 2154 C CA . ILE A 1 260 ? -5.200 2.310 -5.771 1.00 94.06 260 ILE A CA 1
ATOM 2155 C C . ILE A 1 260 ? -5.326 2.914 -4.369 1.00 94.06 260 ILE A C 1
ATOM 2157 O O . ILE A 1 260 ? -5.031 4.092 -4.188 1.00 94.06 260 ILE A O 1
ATOM 2161 N N . GLU A 1 261 ? -5.663 2.121 -3.354 1.00 93.50 261 GLU A N 1
ATOM 2162 C CA . GLU A 1 261 ? -5.738 2.589 -1.966 1.00 93.50 261 GLU A CA 1
ATOM 2163 C C . GLU A 1 261 ? -4.409 3.173 -1.477 1.00 93.50 261 GLU A C 1
ATOM 2165 O O . GLU A 1 261 ? -4.376 4.241 -0.862 1.00 93.50 261 GLU A O 1
ATOM 2170 N N . ARG A 1 262 ? -3.302 2.485 -1.780 1.00 91.12 262 ARG A N 1
ATOM 2171 C CA . ARG A 1 262 ? -1.949 2.865 -1.348 1.00 91.12 262 ARG A CA 1
ATOM 2172 C C . ARG A 1 262 ? -1.395 4.111 -2.029 1.00 91.12 262 ARG A C 1
ATOM 2174 O O . ARG A 1 262 ? -0.471 4.706 -1.478 1.00 91.12 262 ARG A O 1
ATOM 2181 N N . HIS A 1 263 ? -1.883 4.466 -3.216 1.00 92.94 263 HIS A N 1
ATOM 2182 C CA . HIS A 1 263 ? -1.290 5.537 -4.024 1.00 92.94 263 HIS A CA 1
ATOM 2183 C C . HIS A 1 263 ? -2.255 6.676 -4.350 1.00 92.94 263 HIS A C 1
ATOM 2185 O O . HIS A 1 263 ? -1.845 7.830 -4.328 1.00 92.94 263 HIS A O 1
ATOM 2191 N N . PHE A 1 264 ? -3.524 6.379 -4.626 1.00 95.94 264 PHE A N 1
ATOM 2192 C CA . PHE A 1 264 ? -4.517 7.369 -5.053 1.00 95.94 264 PHE A CA 1
ATOM 2193 C C . PHE A 1 264 ? -5.502 7.782 -3.980 1.00 95.94 264 PHE A C 1
ATOM 2195 O O . PHE A 1 264 ? -6.182 8.786 -4.148 1.00 95.94 264 PHE A O 1
ATOM 2202 N N . LEU A 1 265 ? -5.584 7.050 -2.873 1.00 96.50 265 LEU A N 1
ATOM 2203 C CA . LEU A 1 265 ? -6.421 7.462 -1.753 1.00 96.50 265 LEU A CA 1
ATOM 2204 C C . LEU A 1 265 ? -5.619 8.111 -0.629 1.00 96.50 265 LEU A C 1
ATOM 2206 O O . LEU A 1 265 ? -6.191 8.327 0.433 1.00 96.50 265 LEU A O 1
ATOM 2210 N N . THR A 1 266 ? -4.328 8.411 -0.793 1.00 93.69 266 THR A N 1
ATOM 2211 C CA . THR A 1 266 ? -3.525 9.041 0.270 1.00 93.69 266 THR A CA 1
ATOM 2212 C C . THR A 1 266 ? -3.702 10.565 0.288 1.00 93.69 266 THR A C 1
ATOM 2214 O O . THR A 1 266 ? -4.050 11.147 -0.733 1.00 93.69 266 THR A O 1
ATOM 2217 N N . PRO A 1 267 ? -3.499 11.258 1.423 1.00 92.00 267 PRO A N 1
ATOM 2218 C CA . PRO A 1 267 ? -3.631 12.717 1.469 1.00 92.00 267 PRO A CA 1
ATOM 2219 C C . PRO A 1 267 ? -2.658 13.469 0.549 1.00 92.00 267 PRO A C 1
ATOM 2221 O O . PRO A 1 267 ? -2.991 14.543 0.058 1.00 92.00 267 PRO A O 1
ATOM 2224 N N . GLU A 1 268 ? -1.469 12.915 0.311 1.00 92.88 268 GLU A N 1
ATOM 2225 C CA . GLU A 1 268 ? -0.396 13.546 -0.465 1.00 92.88 268 GLU A CA 1
ATOM 2226 C C . GLU A 1 268 ? -0.752 13.671 -1.952 1.00 92.88 268 GLU A C 1
ATOM 2228 O O . GLU A 1 268 ? -0.415 14.670 -2.585 1.00 92.88 268 GLU A O 1
ATOM 2233 N N . ILE A 1 269 ? -1.489 12.702 -2.509 1.00 94.69 269 ILE A N 1
ATOM 2234 C CA . ILE A 1 269 ? -1.869 12.716 -3.929 1.00 94.69 269 ILE A CA 1
ATOM 2235 C C . ILE A 1 269 ? -2.765 13.909 -4.283 1.00 94.69 269 ILE A C 1
ATOM 2237 O O . ILE A 1 269 ? -2.729 14.392 -5.410 1.00 94.69 269 ILE A O 1
ATOM 2241 N N . ILE A 1 270 ? -3.540 14.409 -3.314 1.00 96.06 270 ILE A N 1
ATOM 2242 C CA . ILE A 1 270 ? -4.485 15.513 -3.506 1.00 96.06 270 ILE A CA 1
ATOM 2243 C C . ILE A 1 270 ? -3.732 16.766 -3.941 1.00 96.06 270 ILE A C 1
ATOM 2245 O O . ILE A 1 270 ? -4.131 17.418 -4.902 1.00 96.06 270 ILE A O 1
ATOM 2249 N N . GLN A 1 271 ? -2.656 17.101 -3.225 1.00 94.75 271 GLN A N 1
ATOM 2250 C CA . GLN A 1 271 ? -1.887 18.309 -3.498 1.00 94.75 271 GLN A CA 1
ATOM 2251 C C . GLN A 1 271 ? -1.130 18.181 -4.822 1.00 94.75 271 GLN A C 1
ATOM 2253 O O . GLN A 1 271 ? -1.217 19.072 -5.659 1.00 94.75 271 GLN A O 1
ATOM 2258 N N . LEU A 1 272 ? -0.491 17.032 -5.057 1.00 95.25 272 LEU A N 1
ATOM 2259 C CA . LEU A 1 272 ? 0.269 16.781 -6.285 1.00 95.25 272 LEU A CA 1
ATOM 2260 C C . LEU A 1 272 ? -0.604 16.844 -7.546 1.00 95.25 272 LEU A C 1
ATOM 2262 O O . LEU A 1 272 ? -0.180 17.380 -8.567 1.00 95.25 272 LEU A O 1
ATOM 2266 N N . LEU A 1 273 ? -1.824 16.302 -7.494 1.00 95.94 273 LEU A N 1
ATOM 2267 C CA . LEU A 1 273 ? -2.748 16.369 -8.627 1.00 95.94 273 LEU A CA 1
ATOM 2268 C C . LEU A 1 273 ? -3.286 17.787 -8.850 1.00 95.94 273 LEU A C 1
ATOM 2270 O O . LEU A 1 273 ? -3.436 18.181 -10.002 1.00 95.94 273 LEU A O 1
ATOM 2274 N N . LYS A 1 274 ? -3.532 18.567 -7.786 1.00 95.69 274 LYS A N 1
ATOM 2275 C CA . LYS A 1 274 ? -3.924 19.983 -7.910 1.00 95.69 274 LYS A CA 1
ATOM 2276 C C . LYS A 1 274 ? -2.824 20.812 -8.569 1.00 95.69 274 LYS A C 1
ATOM 2278 O O . LYS A 1 274 ? -3.092 21.484 -9.554 1.00 95.69 274 LYS A O 1
ATOM 2283 N N . GLU A 1 275 ? -1.586 20.687 -8.099 1.00 94.19 275 GLU A N 1
ATOM 2284 C CA . GLU A 1 275 ? -0.434 21.380 -8.693 1.00 94.19 275 GLU A CA 1
ATOM 2285 C C . GLU A 1 275 ? -0.249 21.004 -10.170 1.00 94.19 275 GLU A C 1
ATOM 2287 O O . GLU A 1 275 ? 0.016 21.859 -11.015 1.00 94.19 275 GLU A O 1
ATOM 2292 N N . LYS A 1 276 ? -0.448 19.726 -10.514 1.00 90.94 276 LYS A N 1
ATOM 2293 C CA . LYS A 1 276 ? -0.364 19.259 -11.902 1.00 90.94 276 LYS A CA 1
ATOM 2294 C C . LYS A 1 276 ? -1.487 19.811 -12.787 1.00 90.94 276 LYS A C 1
ATOM 2296 O O . LYS A 1 276 ? -1.232 20.074 -13.956 1.00 90.94 276 LYS A O 1
ATOM 2301 N N . LEU A 1 277 ? -2.695 19.987 -12.250 1.00 92.50 277 LEU A N 1
ATOM 2302 C CA . LEU A 1 277 ? -3.814 20.628 -12.950 1.00 92.50 277 LEU A CA 1
ATOM 2303 C C . LEU A 1 277 ? -3.595 22.131 -13.164 1.00 92.50 277 LEU A C 1
ATOM 2305 O O . LEU A 1 277 ? -4.073 22.660 -14.154 1.00 92.50 277 LEU A O 1
ATOM 2309 N N . GLU A 1 278 ? -2.878 22.806 -12.265 1.00 91.44 278 GLU A N 1
ATOM 2310 C CA . GLU A 1 278 ? -2.541 24.233 -12.399 1.00 91.44 278 GLU A CA 1
ATOM 2311 C C . GLU A 1 278 ? -1.380 24.489 -13.375 1.00 91.44 278 GLU A C 1
ATOM 2313 O O . GLU A 1 278 ? -1.233 25.596 -13.889 1.00 91.44 278 GLU A O 1
ATOM 2318 N N . THR A 1 279 ? -0.537 23.479 -13.608 1.00 81.56 279 THR A N 1
ATOM 2319 C CA . THR A 1 279 ? 0.658 23.582 -14.466 1.00 81.56 279 THR A CA 1
ATOM 2320 C C . THR A 1 279 ? 0.398 23.143 -15.917 1.00 81.56 279 THR A C 1
ATOM 2322 O O . THR A 1 279 ? 1.224 23.414 -16.789 1.00 81.56 279 THR A O 1
ATOM 2325 N N . ASN A 1 280 ? -0.718 22.450 -16.170 1.00 57.09 280 ASN A N 1
ATOM 2326 C CA . ASN A 1 280 ? -1.169 22.013 -17.498 1.00 57.09 280 ASN A CA 1
ATOM 2327 C C . ASN A 1 280 ? -2.168 23.006 -18.095 1.00 57.09 280 ASN A C 1
ATOM 2329 O O . ASN A 1 280 ? -2.150 23.149 -19.337 1.00 57.09 280 ASN A O 1
#